Protein AF-0000000084410559 (afdb_homodimer)

Nearest PDB structures (foldseek):
  2pl2-assembly1_B  TM=7.066E-01  e=1.976E-02  Thermus thermophilus HB27
  2vyi-assembly2_B  TM=6.854E-01  e=1.617E-02  Homo sapiens
  8ye5-assembly1_A  TM=6.621E-01  e=1.879E-02  Dehalobacter sp.
  8ye5-assembly1_B  TM=6.484E-01  e=2.415E-02  Dehalobacter sp.
  6fdt-assembly1_A  TM=6.613E-01  e=4.636E-02  Homo sapiens

Secondary structure (DSSP, 8-state):
-HHHHHHHHHHHHHHHHHHHHH-TT-HHHHHHHHHHHHHHHHHTT-HHHHHHHHHHHHHHHHHH-TT-HHHHHHHHHHHHHTT-HHHHHHHHHHHHHH-GGGGGGGGSHHHHHHHH-/-HHHHHHHHHHHHHHHHHHHHH-TT-HHHHHHHHHHHHHHHHHTT-HHHHHHHHHHHHHHHHHH-TT-HHHHHHHHHHHHHTT-HHHHHHHHHHHHHH-GGGGGGGGSHHHHHHHH-

pLDDT: mean 90.43, std 11.32, range [41.12, 98.56]

InterPro domains:
  IPR011990 Tetratricopeptide-like helical domain superfamily [G3DSA:1.25.40.10] (1-112)
  IPR011990 Tetratricopeptide-like helical domain superfamily [SSF48452] (2-110)

Solvent-accessible surface area (backbone atoms only — not comparable to full-atom values): 11536 Å² total; per-residue (Å²): 110,68,58,58,51,48,50,21,42,53,27,24,49,53,33,49,53,56,50,38,70,76,40,47,70,44,58,43,43,33,51,30,50,14,52,52,46,20,48,54,28,44,75,69,71,33,56,70,57,7,53,49,46,20,49,52,40,36,49,53,35,34,71,58,30,70,75,40,22,68,48,31,36,52,50,12,51,52,30,44,77,71,68,37,32,64,63,13,37,57,33,37,50,52,11,24,72,60,30,65,71,49,46,69,65,59,66,37,63,68,42,46,48,45,71,74,100,110,69,60,59,52,47,51,24,42,55,28,22,49,52,30,50,51,54,51,37,71,77,40,47,69,44,57,44,42,33,51,30,50,13,51,51,45,19,48,55,28,43,74,69,72,35,56,70,58,9,53,50,46,19,47,52,39,36,50,52,34,33,69,56,30,69,74,39,23,67,46,32,35,51,51,13,51,53,30,45,75,71,66,37,33,63,64,13,39,56,32,36,49,51,12,23,75,59,29,65,71,48,47,69,64,59,66,36,63,70,41,47,48,48,74,73,105

Structure (mmCIF, N/CA/C/O backbone):
data_AF-0000000084410559-model_v1
#
loop_
_entity.id
_entity.type
_entity.pdbx_description
1 polymer 'Tetratricopeptide repeat protein'
#
loop_
_atom_site.group_PDB
_atom_site.id
_atom_site.type_symbol
_atom_site.label_atom_id
_atom_site.label_alt_id
_atom_site.label_comp_id
_atom_site.label_asym_id
_atom_site.label_entity_id
_atom_site.label_seq_id
_atom_site.pdbx_PDB_ins_code
_atom_site.Cartn_x
_atom_site.Cartn_y
_atom_site.Cartn_z
_atom_site.occupancy
_atom_site.B_iso_or_equiv
_atom_site.auth_seq_id
_atom_site.auth_comp_id
_atom_site.auth_asym_id
_atom_site.auth_atom_id
_atom_site.pdbx_PDB_model_num
ATOM 1 N N . MET A 1 1 ? -24.312 -14.047 1.849 1 42.97 1 MET A N 1
ATOM 2 C CA . MET A 1 1 ? -23.047 -13.672 2.455 1 42.97 1 MET A CA 1
ATOM 3 C C . MET A 1 1 ? -22.062 -13.164 1.401 1 42.97 1 MET A C 1
ATOM 5 O O . MET A 1 1 ? -21.469 -12.102 1.567 1 42.97 1 MET A O 1
ATOM 9 N N . ALA A 1 2 ? -22.141 -13.953 0.355 1 52.44 2 ALA A N 1
ATOM 10 C CA . ALA A 1 2 ? -21.312 -13.68 -0.818 1 52.44 2 ALA A CA 1
ATOM 11 C C . ALA A 1 2 ? -21.688 -12.344 -1.451 1 52.44 2 ALA A C 1
ATOM 13 O O . ALA A 1 2 ? -20.797 -11.562 -1.819 1 52.44 2 ALA A O 1
ATOM 14 N N . LEU A 1 3 ? -22.828 -12.086 -1.313 1 49.25 3 LEU A N 1
ATOM 15 C CA . LEU A 1 3 ? -23.344 -10.891 -1.976 1 49.25 3 LEU A CA 1
ATOM 16 C C . LEU A 1 3 ? -22.906 -9.625 -1.242 1 49.25 3 LEU A C 1
ATOM 18 O O . LEU A 1 3 ? -22.547 -8.633 -1.874 1 49.25 3 LEU A O 1
ATOM 22 N N . ALA A 1 4 ? -22.984 -9.773 -0.079 1 52 4 ALA A N 1
ATOM 23 C CA . ALA A 1 4 ? -22.594 -8.602 0.704 1 52 4 ALA A CA 1
ATOM 24 C C . ALA A 1 4 ? -21.109 -8.289 0.509 1 52 4 ALA A C 1
ATOM 26 O O . ALA A 1 4 ? -20.734 -7.125 0.377 1 52 4 ALA A O 1
ATOM 27 N N . ARG A 1 5 ? -20.438 -9.305 0.394 1 61.66 5 ARG A N 1
ATOM 28 C CA . ARG A 1 5 ? -19 -9.125 0.169 1 61.66 5 ARG A CA 1
ATOM 29 C C . ARG A 1 5 ? -18.734 -8.547 -1.214 1 61.66 5 ARG A C 1
ATOM 31 O O . ARG A 1 5 ? -17.828 -7.719 -1.379 1 61.66 5 ARG A O 1
ATOM 38 N N . GLU A 1 6 ? -19.5 -8.984 -2.035 1 64.44 6 GLU A N 1
ATOM 39 C CA . GLU A 1 6 ? -19.359 -8.469 -3.393 1 64.44 6 GLU A CA 1
ATOM 40 C C . GLU A 1 6 ? -19.703 -6.98 -3.457 1 64.44 6 GLU A C 1
ATOM 42 O O . GLU A 1 6 ? -19.016 -6.207 -4.137 1 64.44 6 GLU A O 1
ATOM 47 N N . ARG A 1 7 ? -20.734 -6.75 -2.811 1 65.06 7 ARG A N 1
ATOM 48 C CA . ARG A 1 7 ? -21.141 -5.348 -2.814 1 65.06 7 ARG A CA 1
ATOM 49 C C . ARG A 1 7 ? -20.094 -4.477 -2.133 1 65.06 7 ARG A C 1
ATOM 51 O O . ARG A 1 7 ? -19.797 -3.369 -2.594 1 65.06 7 ARG A O 1
ATOM 58 N N . ARG A 1 8 ? -19.594 -5.09 -1.252 1 73.19 8 ARG A N 1
ATOM 59 C CA . ARG A 1 8 ? -18.578 -4.336 -0.515 1 73.19 8 ARG A CA 1
ATOM 60 C C . ARG A 1 8 ? -17.344 -4.098 -1.372 1 73.19 8 ARG A C 1
ATOM 62 O O . ARG A 1 8 ? -16.75 -3.016 -1.326 1 73.19 8 ARG A O 1
ATOM 69 N N . PHE A 1 9 ? -17.109 -5.047 -2.156 1 77.75 9 PHE A N 1
ATOM 70 C CA . PHE A 1 9 ? -15.945 -4.852 -3.002 1 77.75 9 PHE A CA 1
ATOM 71 C C . PHE A 1 9 ? -16.234 -3.844 -4.109 1 77.75 9 PHE A C 1
ATOM 73 O O . PHE A 1 9 ? -15.375 -3.033 -4.457 1 77.75 9 PHE A O 1
ATOM 80 N N . ASP A 1 10 ? -17.359 -3.883 -4.582 1 77.88 10 ASP A N 1
ATOM 81 C CA . ASP A 1 10 ? -17.734 -2.918 -5.613 1 77.88 10 ASP A CA 1
ATOM 82 C C . ASP A 1 10 ? -17.641 -1.488 -5.086 1 77.88 10 ASP A C 1
ATOM 84 O O . ASP A 1 10 ? -17.203 -0.583 -5.793 1 77.88 10 ASP A O 1
ATOM 88 N N . ASP A 1 11 ? -18.109 -1.41 -3.951 1 77.56 11 ASP A N 1
ATOM 89 C CA . ASP A 1 11 ? -18 -0.087 -3.342 1 77.56 11 ASP A CA 1
ATOM 90 C C . ASP A 1 11 ? -16.547 0.281 -3.061 1 77.56 11 ASP A C 1
ATOM 92 O O . ASP A 1 11 ? -16.156 1.444 -3.193 1 77.56 11 AS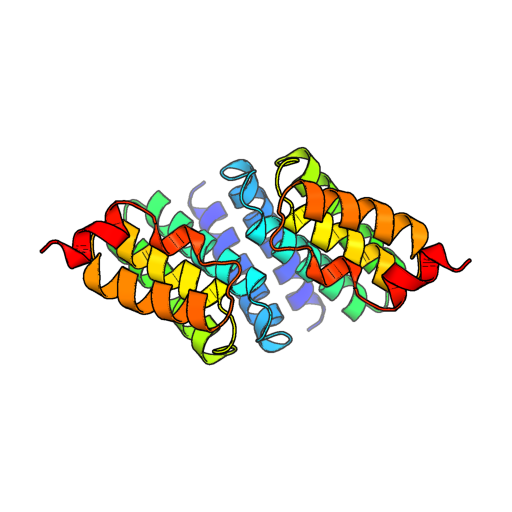P A O 1
ATOM 96 N N . ALA A 1 12 ? -15.781 -0.678 -2.705 1 84.75 12 ALA A N 1
ATOM 97 C CA . ALA A 1 12 ? -14.359 -0.417 -2.49 1 84.75 12 ALA A CA 1
ATOM 98 C C . ALA A 1 12 ? -13.68 0.016 -3.787 1 84.75 12 ALA A C 1
ATOM 100 O O . ALA A 1 12 ? -12.805 0.883 -3.777 1 84.75 12 ALA A O 1
ATOM 101 N N . VAL A 1 13 ? -14.125 -0.575 -4.887 1 87.38 13 VAL A N 1
ATOM 102 C CA . VAL A 1 13 ? -13.586 -0.232 -6.199 1 87.38 13 VAL A CA 1
ATOM 103 C C . VAL A 1 13 ? -13.844 1.246 -6.492 1 87.38 13 VAL A C 1
ATOM 105 O O . VAL A 1 13 ? -12.938 1.962 -6.926 1 87.38 13 VAL A O 1
ATOM 108 N N . GLY A 1 14 ? -15.031 1.649 -6.227 1 87.75 14 GLY A N 1
ATOM 109 C CA . GLY A 1 14 ? -15.352 3.053 -6.426 1 87.75 14 GLY A CA 1
ATOM 110 C C . GLY A 1 14 ? -14.5 3.988 -5.598 1 87.75 14 GLY A C 1
ATOM 111 O O . GLY A 1 14 ? -14.078 5.043 -6.078 1 87.75 14 GLY A O 1
ATOM 112 N N . ALA A 1 15 ? -14.273 3.602 -4.383 1 86.88 15 ALA A N 1
ATOM 113 C CA . ALA A 1 15 ? -13.453 4.414 -3.492 1 86.88 15 ALA A CA 1
ATOM 114 C C . ALA A 1 15 ? -12.008 4.465 -3.977 1 86.88 15 ALA A C 1
ATOM 116 O O . ALA A 1 15 ? -11.375 5.527 -3.959 1 86.88 15 ALA A O 1
ATOM 117 N N . PHE A 1 16 ? -11.477 3.314 -4.414 1 92.81 16 PHE A N 1
ATOM 118 C CA . PHE A 1 16 ? -10.125 3.275 -4.965 1 92.81 16 PHE A CA 1
ATOM 119 C C . PHE A 1 16 ? -10.023 4.156 -6.203 1 92.81 16 PHE A C 1
ATOM 121 O O . PHE A 1 16 ? -9.086 4.949 -6.332 1 92.81 16 PHE A O 1
ATOM 128 N N . GLU A 1 17 ? -10.953 4.02 -7.07 1 91.75 17 GLU A N 1
ATOM 129 C CA . GLU A 1 17 ? -10.93 4.785 -8.312 1 91.75 17 GLU A CA 1
ATOM 130 C C . GLU A 1 17 ? -10.992 6.285 -8.039 1 91.75 17 GLU A C 1
ATOM 132 O O . GLU A 1 17 ? -10.258 7.062 -8.656 1 91.75 17 GLU A O 1
ATOM 137 N N . ASP A 1 18 ? -11.789 6.66 -7.137 1 88.81 18 ASP A N 1
ATOM 138 C CA . ASP A 1 18 ? -11.891 8.07 -6.77 1 88.81 18 ASP A CA 1
ATOM 139 C C . ASP A 1 18 ? -10.586 8.57 -6.156 1 88.81 18 ASP A C 1
ATOM 141 O O . ASP A 1 18 ? -10.125 9.672 -6.477 1 88.81 18 ASP A O 1
ATOM 145 N N . PHE A 1 19 ? -10.07 7.816 -5.242 1 90.44 19 PHE A N 1
ATOM 146 C CA . PHE A 1 19 ? -8.828 8.188 -4.578 1 90.44 19 PHE A CA 1
ATOM 147 C C . PHE A 1 19 ? -7.688 8.281 -5.582 1 90.44 19 PHE A C 1
ATOM 149 O O . PHE A 1 19 ? -6.941 9.258 -5.594 1 90.44 19 PHE A O 1
ATOM 156 N N . LEU A 1 20 ? -7.574 7.328 -6.496 1 94.69 20 LEU A N 1
ATOM 157 C CA . LEU A 1 20 ? -6.445 7.219 -7.41 1 94.69 20 LEU A CA 1
ATOM 158 C C . LEU A 1 20 ? -6.59 8.188 -8.578 1 94.69 20 LEU A C 1
ATOM 160 O O . LEU A 1 20 ? -5.617 8.477 -9.281 1 94.69 20 LEU A O 1
ATOM 164 N N . ARG A 1 21 ? -7.77 8.656 -8.82 1 93.12 21 ARG A N 1
ATOM 165 C CA . ARG A 1 21 ? -7.953 9.75 -9.766 1 93.12 21 ARG A CA 1
ATOM 166 C C . ARG A 1 21 ? -7.305 11.031 -9.258 1 93.12 21 ARG A C 1
ATOM 168 O O . ARG A 1 21 ? -6.746 11.805 -10.039 1 93.12 21 ARG A O 1
ATOM 175 N N . ARG A 1 22 ? -7.367 11.172 -7.961 1 90.69 22 ARG A N 1
ATOM 176 C CA . ARG A 1 22 ? -6.824 12.383 -7.344 1 90.69 22 ARG A CA 1
ATOM 177 C C . ARG A 1 22 ? -5.348 12.203 -7.004 1 90.69 22 ARG A C 1
ATOM 179 O O . ARG A 1 22 ? -4.59 13.172 -6.988 1 90.69 22 ARG A O 1
ATOM 186 N N . GLU A 1 23 ? -5.043 10.938 -6.691 1 93.69 23 GLU A N 1
ATOM 187 C CA . GLU A 1 23 ? -3.67 10.617 -6.312 1 93.69 23 GLU A CA 1
ATOM 188 C C . GLU A 1 23 ? -3.127 9.453 -7.137 1 93.69 23 GLU A C 1
ATOM 190 O O . GLU A 1 23 ? -2.803 8.398 -6.586 1 93.69 23 GLU A O 1
ATOM 195 N N . PRO A 1 24 ? -2.889 9.688 -8.367 1 95.06 24 PRO A N 1
ATOM 196 C CA . PRO A 1 24 ? -2.492 8.586 -9.258 1 95.06 24 PRO A CA 1
ATOM 197 C C . PRO A 1 24 ? -1.103 8.039 -8.93 1 95.06 24 PRO A C 1
ATOM 199 O O . PRO A 1 24 ? -0.771 6.918 -9.32 1 95.06 24 PRO A O 1
ATOM 202 N N . ASN A 1 25 ? -0.344 8.781 -8.195 1 95 25 ASN A N 1
ATOM 203 C CA . ASN A 1 25 ? 1.023 8.344 -7.926 1 95 25 ASN A CA 1
ATOM 204 C C . ASN A 1 25 ? 1.13 7.613 -6.594 1 95 25 ASN A C 1
ATOM 206 O O . ASN A 1 25 ? 2.232 7.332 -6.117 1 95 25 ASN A O 1
ATOM 210 N N . HIS A 1 26 ? 0.04 7.301 -6.066 1 94.31 26 HIS A N 1
ATOM 211 C CA . HIS A 1 26 ? 0.038 6.598 -4.789 1 94.31 26 HIS A CA 1
ATOM 212 C C . HIS A 1 26 ? 0.19 5.094 -4.988 1 94.31 26 HIS A C 1
ATOM 214 O O . HIS A 1 26 ? -0.803 4.363 -5.016 1 94.31 26 HIS A O 1
ATOM 220 N N . ASP A 1 27 ? 1.335 4.594 -4.91 1 95.81 27 ASP A N 1
ATOM 221 C CA . ASP A 1 27 ? 1.656 3.223 -5.285 1 95.81 27 ASP A CA 1
ATOM 222 C C . ASP A 1 27 ? 1.023 2.227 -4.316 1 95.81 27 ASP A C 1
ATOM 224 O O . ASP A 1 27 ? 0.523 1.179 -4.734 1 95.81 27 ASP A O 1
ATOM 228 N N . GLN A 1 28 ? 1.024 2.588 -3.062 1 95 28 GLN A N 1
ATOM 229 C CA . GLN A 1 28 ? 0.475 1.671 -2.07 1 95 28 GLN A CA 1
ATOM 230 C C . GLN A 1 28 ? -1.01 1.42 -2.314 1 95 28 GLN A C 1
ATOM 232 O O . GLN A 1 28 ? -1.501 0.31 -2.098 1 95 28 GLN A O 1
ATOM 237 N N . ALA A 1 29 ? -1.702 2.424 -2.75 1 95.81 29 ALA A N 1
ATOM 238 C CA . ALA A 1 29 ? -3.129 2.273 -3.021 1 95.81 29 ALA A CA 1
ATOM 239 C C . ALA A 1 29 ? -3.365 1.372 -4.23 1 95.81 29 ALA A C 1
ATOM 241 O O . ALA A 1 29 ? -4.293 0.557 -4.23 1 95.81 29 ALA A O 1
ATOM 242 N N . TRP A 1 30 ? -2.535 1.532 -5.242 1 97.44 30 TRP A N 1
ATOM 243 C CA . TRP A 1 30 ? -2.633 0.659 -6.406 1 97.44 30 TRP A CA 1
ATOM 244 C C . TRP A 1 30 ? -2.387 -0.795 -6.02 1 97.44 30 TRP A C 1
ATOM 246 O O . TRP A 1 30 ? -3.115 -1.692 -6.449 1 97.44 30 TRP A O 1
ATOM 256 N N . ILE A 1 31 ? -1.437 -0.999 -5.219 1 97.5 31 ILE A N 1
ATOM 257 C CA . ILE A 1 31 ? -1.067 -2.352 -4.812 1 97.5 31 ILE A CA 1
ATOM 258 C C . ILE A 1 31 ? -2.176 -2.953 -3.953 1 97.5 31 ILE A C 1
ATOM 260 O O . ILE A 1 31 ? -2.564 -4.109 -4.148 1 97.5 31 ILE A O 1
ATOM 264 N N . ALA A 1 32 ? -2.711 -2.184 -3.029 1 95.94 32 ALA A N 1
ATOM 265 C CA . ALA A 1 32 ? -3.812 -2.664 -2.199 1 95.94 32 ALA A CA 1
ATOM 266 C C . ALA A 1 32 ? -5.031 -3.004 -3.049 1 95.94 32 ALA A C 1
ATOM 268 O O . ALA A 1 32 ? -5.672 -4.035 -2.842 1 95.94 32 ALA A O 1
ATOM 269 N N . TYR A 1 33 ? -5.305 -2.146 -3.99 1 95.81 33 TYR A N 1
ATOM 270 C CA . TYR A 1 33 ? -6.414 -2.373 -4.91 1 95.81 33 TYR A CA 1
ATOM 271 C C . TYR A 1 33 ? -6.227 -3.676 -5.676 1 95.81 33 TYR A C 1
ATOM 273 O O . TYR A 1 33 ? -7.148 -4.488 -5.766 1 95.81 33 TYR A O 1
ATOM 281 N N . ALA A 1 34 ? -5.074 -3.846 -6.188 1 97.62 34 ALA A N 1
ATOM 282 C CA . ALA A 1 34 ? -4.762 -5.047 -6.961 1 97.62 34 ALA A CA 1
ATOM 283 C C . ALA A 1 34 ? -4.914 -6.301 -6.109 1 97.62 34 ALA A C 1
ATOM 285 O O . ALA A 1 34 ? -5.543 -7.277 -6.531 1 97.62 34 ALA A O 1
ATOM 286 N N . GLN A 1 35 ? -4.395 -6.27 -4.922 1 95.56 35 GLN A N 1
ATOM 287 C CA . GLN A 1 35 ? -4.43 -7.438 -4.051 1 95.56 35 GLN A CA 1
ATOM 288 C C . GLN A 1 35 ? -5.855 -7.746 -3.6 1 95.56 35 GLN A C 1
ATOM 290 O O . GLN A 1 35 ? -6.238 -8.914 -3.486 1 95.56 35 GLN A O 1
ATOM 295 N N . MET A 1 36 ? -6.59 -6.707 -3.311 1 93.44 36 MET A N 1
ATOM 296 C CA . MET A 1 36 ? -7.98 -6.918 -2.924 1 93.44 36 MET A CA 1
ATOM 297 C C . MET A 1 36 ? -8.789 -7.496 -4.082 1 93.44 36 MET A C 1
ATOM 299 O O . MET A 1 36 ? -9.656 -8.352 -3.879 1 93.44 36 MET A O 1
ATOM 303 N N . SER A 1 37 ? -8.523 -6.996 -5.316 1 93.81 37 SER A N 1
ATOM 304 C CA . SER A 1 37 ? -9.164 -7.543 -6.508 1 93.81 37 SER A CA 1
ATOM 305 C C . SER A 1 37 ? -8.82 -9.016 -6.695 1 93.81 37 SER A C 1
ATOM 307 O O . SER A 1 37 ? -9.695 -9.828 -7.02 1 93.81 37 SER A O 1
ATOM 309 N N . LYS A 1 38 ? -7.551 -9.336 -6.523 1 94.81 38 LYS A N 1
ATOM 310 C CA . LYS A 1 38 ? -7.105 -10.719 -6.641 1 94.81 38 LYS A CA 1
ATOM 311 C C . LYS A 1 38 ? -7.82 -11.617 -5.633 1 94.81 38 LYS A C 1
ATOM 313 O O . LYS A 1 38 ? -8.312 -12.688 -5.984 1 94.81 38 LYS A O 1
ATOM 318 N N . LYS A 1 39 ? -7.867 -11.117 -4.445 1 91.62 39 LYS A N 1
ATOM 319 C CA . LYS A 1 39 ? -8.453 -11.914 -3.367 1 91.62 39 LYS A CA 1
ATOM 320 C C . LYS A 1 39 ? -9.93 -12.188 -3.625 1 91.62 39 LYS A C 1
ATOM 322 O O . LYS A 1 39 ? -10.422 -13.281 -3.342 1 91.62 39 LYS A O 1
ATOM 327 N N . ARG A 1 40 ? -10.617 -11.227 -4.07 1 88.19 40 ARG A N 1
ATOM 328 C CA . ARG A 1 40 ? -12.039 -11.375 -4.375 1 88.19 40 ARG A CA 1
ATOM 329 C C . ARG A 1 40 ? -12.273 -12.539 -5.332 1 88.19 40 ARG A C 1
ATOM 331 O O . ARG A 1 40 ? -13.094 -13.414 -5.055 1 88.19 40 ARG A O 1
ATOM 338 N N . TYR A 1 41 ? -11.523 -12.57 -6.414 1 92.19 41 TYR A N 1
ATOM 339 C CA . TYR A 1 41 ? -11.703 -13.602 -7.43 1 92.19 41 TYR A CA 1
ATOM 340 C C . TYR A 1 41 ? -11.164 -14.945 -6.945 1 92.19 41 TYR A C 1
ATOM 342 O O . TYR A 1 41 ? -11.703 -16 -7.289 1 92.19 41 TYR A O 1
ATOM 350 N N . MET A 1 42 ? -10.172 -14.867 -6.152 1 91.56 42 MET A N 1
ATOM 351 C CA . MET A 1 42 ? -9.672 -16.109 -5.566 1 91.56 42 MET A CA 1
ATOM 352 C C . MET A 1 42 ? -10.727 -16.766 -4.684 1 91.56 42 MET A C 1
ATOM 354 O O . MET A 1 42 ? -10.898 -17.984 -4.715 1 91.56 42 MET A O 1
ATOM 358 N N . GLN A 1 43 ? -11.391 -15.984 -3.957 1 88.31 43 GLN A N 1
ATOM 359 C CA . GLN A 1 43 ? -12.43 -16.484 -3.062 1 88.31 43 GLN A CA 1
ATOM 360 C C . GLN A 1 43 ? -13.617 -17.031 -3.85 1 88.31 43 GLN A C 1
ATOM 362 O O . GLN A 1 43 ? -14.359 -17.891 -3.359 1 88.31 43 GLN A O 1
ATOM 367 N N . GLN A 1 44 ? -13.758 -16.562 -5.027 1 90.25 44 GLN A N 1
ATOM 368 C CA . GLN A 1 44 ? -14.82 -17.031 -5.902 1 90.25 44 GLN A CA 1
ATOM 369 C C . GLN A 1 44 ? -14.398 -18.281 -6.664 1 90.25 44 GLN A C 1
ATOM 371 O O . GLN A 1 44 ? -15.156 -18.781 -7.504 1 90.25 44 GLN A O 1
ATOM 376 N N . GLY A 1 45 ? -13.203 -18.734 -6.469 1 92.62 45 GLY A N 1
ATOM 377 C CA . GLY A 1 45 ? -12.711 -19.938 -7.121 1 92.62 45 GLY A CA 1
ATOM 378 C C . GLY A 1 45 ? -12.297 -19.703 -8.562 1 92.62 45 GLY A C 1
ATOM 379 O O . GLY A 1 45 ? -12.336 -20.625 -9.383 1 92.62 45 GLY A O 1
ATOM 380 N N . ALA A 1 46 ? -11.961 -18.484 -8.875 1 95.06 46 ALA A N 1
ATOM 381 C CA . ALA A 1 46 ? -11.578 -18.141 -10.234 1 95.06 46 ALA A CA 1
ATOM 382 C C . ALA A 1 46 ? -10.148 -17.609 -10.281 1 95.06 46 ALA A C 1
ATOM 384 O O . ALA A 1 46 ? -9.93 -16.422 -10.562 1 95.06 46 ALA A O 1
ATOM 385 N N . PRO A 1 47 ? -9.172 -18.453 -10.141 1 95 47 PRO A N 1
ATOM 386 C CA . PRO A 1 47 ? -7.777 -18 -10.039 1 95 47 PRO A CA 1
ATOM 387 C C . PRO A 1 47 ? -7.297 -17.281 -11.297 1 95 47 PRO A C 1
ATOM 389 O O . PRO A 1 47 ? -6.562 -16.297 -11.211 1 95 47 PRO A O 1
ATOM 392 N N . ALA A 1 48 ? -7.695 -17.75 -12.414 1 95.88 48 ALA A N 1
ATOM 393 C CA . ALA A 1 48 ? -7.281 -17.109 -13.648 1 95.88 48 ALA A CA 1
ATOM 394 C C . ALA A 1 48 ? -7.746 -15.648 -13.688 1 95.88 48 ALA A C 1
ATOM 396 O O . ALA A 1 48 ? -6.977 -14.75 -14.031 1 95.88 48 ALA A O 1
ATOM 397 N N . LEU A 1 49 ? -8.969 -15.453 -13.297 1 95.69 49 LEU A N 1
ATOM 398 C CA . LEU A 1 49 ? -9.523 -14.109 -13.258 1 95.69 49 LEU A CA 1
ATOM 399 C C . LEU A 1 49 ? -8.859 -13.273 -12.172 1 95.69 49 LEU A C 1
ATOM 401 O O . LEU A 1 49 ? -8.688 -12.062 -12.32 1 95.69 49 LEU A O 1
ATOM 405 N N . ALA A 1 50 ? -8.469 -13.93 -11.117 1 95.94 50 ALA A N 1
ATOM 406 C CA . ALA A 1 50 ? -7.801 -13.242 -10.016 1 95.94 50 ALA A CA 1
ATOM 407 C C . ALA A 1 50 ? -6.473 -12.641 -10.469 1 95.94 50 ALA A C 1
ATOM 409 O O . ALA A 1 50 ? -6.199 -11.461 -10.219 1 95.94 50 ALA A O 1
ATOM 410 N N . TYR A 1 51 ? -5.734 -13.414 -11.164 1 97.56 51 TYR A N 1
ATOM 411 C CA . TYR A 1 51 ? -4.438 -12.945 -11.641 1 97.56 51 TYR A CA 1
ATOM 412 C C . TYR A 1 51 ? -4.605 -11.867 -12.703 1 97.56 51 TYR A C 1
ATOM 414 O O . TYR A 1 51 ? -3.85 -10.891 -12.727 1 97.56 51 TYR A O 1
ATOM 422 N N . GLU A 1 52 ? -5.57 -12.055 -13.523 1 97.56 52 GLU A N 1
ATOM 423 C CA . GLU A 1 52 ? -5.844 -11.07 -14.562 1 97.56 52 GLU A CA 1
ATOM 424 C C . GLU A 1 52 ? -6.27 -9.734 -13.953 1 97.56 52 GLU A C 1
ATOM 426 O O . GLU A 1 52 ? -5.797 -8.672 -14.375 1 97.56 52 GLU A O 1
ATOM 431 N N . ALA A 1 53 ? -7.156 -9.805 -13.008 1 96.25 53 ALA A N 1
ATOM 432 C CA . ALA A 1 53 ? -7.648 -8.602 -12.352 1 96.25 53 ALA A CA 1
ATOM 433 C C . ALA A 1 53 ? -6.523 -7.875 -11.625 1 96.25 53 ALA A C 1
ATOM 435 O O . ALA A 1 53 ? -6.395 -6.652 -11.727 1 96.25 53 ALA A O 1
ATOM 436 N N . CYS A 1 54 ? -5.742 -8.625 -10.891 1 97.88 54 CYS A N 1
ATOM 437 C CA . CYS A 1 54 ? -4.609 -8.047 -10.172 1 97.88 54 CYS A CA 1
ATOM 438 C C . CYS A 1 54 ? -3.623 -7.398 -11.141 1 97.88 54 CYS A C 1
ATOM 440 O O . CYS A 1 54 ? -3.24 -6.242 -10.953 1 97.88 54 CYS A O 1
ATOM 442 N N . GLY A 1 55 ? -3.305 -8.117 -12.141 1 98.31 55 GLY A N 1
ATOM 443 C CA . GLY A 1 55 ? -2.367 -7.617 -13.133 1 98.31 55 GLY A CA 1
ATOM 444 C C . GLY A 1 55 ? -2.855 -6.363 -13.828 1 98.31 55 GLY A C 1
ATOM 445 O O . GLY A 1 55 ? -2.078 -5.434 -14.062 1 98.31 55 GLY A O 1
ATOM 446 N N . SER A 1 56 ? -4.094 -6.352 -14.148 1 98.06 56 SER A N 1
ATOM 447 C CA . SER A 1 56 ? -4.676 -5.203 -14.836 1 98.06 56 SER A CA 1
ATOM 448 C C . SER A 1 56 ? -4.586 -3.943 -13.977 1 98.06 56 SER A C 1
ATOM 450 O O . SER A 1 56 ? -4.27 -2.863 -14.484 1 98.06 56 SER A O 1
ATOM 452 N N . VAL A 1 57 ? -4.883 -4.082 -12.727 1 97.94 57 VAL A N 1
ATOM 453 C CA . VAL A 1 57 ? -4.812 -2.945 -11.812 1 97.94 57 VAL A CA 1
ATOM 454 C C . VAL A 1 57 ? -3.361 -2.486 -11.672 1 97.94 57 VAL A C 1
ATOM 456 O O . VAL A 1 57 ? -3.078 -1.287 -11.703 1 97.94 57 VAL A O 1
ATOM 459 N N . LEU A 1 58 ? -2.445 -3.43 -11.555 1 98.56 58 LEU A N 1
ATOM 460 C CA . LEU A 1 58 ? -1.034 -3.084 -11.438 1 98.56 58 LEU A CA 1
ATOM 461 C C . LEU A 1 58 ? -0.531 -2.396 -12.703 1 98.56 58 LEU A C 1
ATOM 463 O O . LEU A 1 58 ? 0.242 -1.438 -12.625 1 98.56 58 LEU A O 1
ATOM 467 N N . ASP A 1 59 ? -1.022 -2.826 -13.781 1 98.5 59 ASP A N 1
ATOM 468 C CA . ASP A 1 59 ? -0.636 -2.203 -15.047 1 98.5 59 ASP A CA 1
ATOM 469 C C . ASP A 1 59 ? -1.107 -0.753 -15.109 1 98.5 59 ASP A C 1
ATOM 471 O O . ASP A 1 59 ? -0.37 0.126 -15.562 1 98.5 59 ASP A O 1
ATOM 475 N N . ARG A 1 60 ? -2.262 -0.526 -14.695 1 98.12 60 ARG 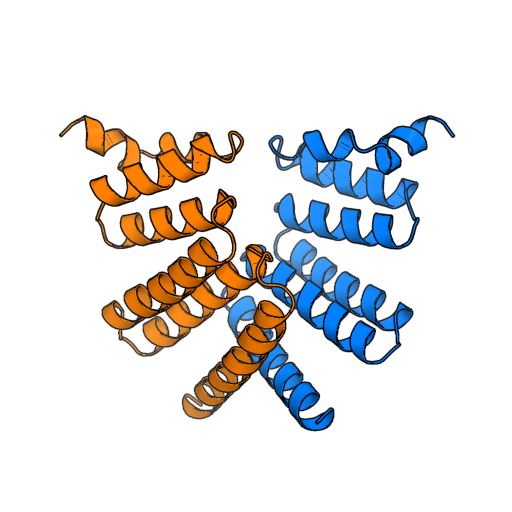A N 1
ATOM 476 C CA . ARG A 1 60 ? -2.756 0.845 -14.617 1 98.12 60 ARG A CA 1
ATOM 477 C C . ARG A 1 60 ? -1.897 1.688 -13.68 1 98.12 60 ARG A C 1
ATOM 479 O O . ARG A 1 60 ? -1.605 2.85 -13.969 1 98.12 60 ARG A O 1
ATOM 486 N N . GLY A 1 61 ? -1.543 1.066 -12.562 1 98.38 61 GLY A N 1
ATOM 487 C CA . GLY A 1 61 ? -0.667 1.758 -11.633 1 98.38 61 GLY A CA 1
ATOM 488 C C . GLY A 1 61 ? 0.687 2.1 -12.227 1 98.38 61 GLY A C 1
ATOM 489 O O . GLY A 1 61 ? 1.204 3.197 -12.016 1 98.38 61 GLY A O 1
ATOM 490 N N . ILE A 1 62 ? 1.233 1.191 -13 1 98.12 62 ILE A N 1
ATOM 491 C CA . ILE A 1 62 ? 2.531 1.392 -13.633 1 98.12 62 ILE A CA 1
ATOM 492 C C . ILE A 1 62 ? 2.434 2.508 -14.664 1 98.12 62 ILE A C 1
ATOM 494 O O . ILE A 1 62 ? 3.359 3.309 -14.82 1 98.12 62 ILE A O 1
ATOM 498 N N . VAL A 1 63 ? 1.358 2.537 -15.32 1 97.94 63 VAL A N 1
ATOM 499 C CA . VAL A 1 63 ? 1.134 3.604 -16.297 1 97.94 63 VAL A CA 1
ATOM 500 C C . VAL A 1 63 ? 1.041 4.945 -15.57 1 97.94 63 VAL A C 1
ATOM 502 O O . VAL A 1 63 ? 1.576 5.953 -16.047 1 97.94 63 VAL A O 1
ATOM 505 N N . ALA A 1 64 ? 0.393 4.996 -14.453 1 97.31 64 ALA A N 1
ATOM 506 C CA . ALA A 1 64 ? 0.205 6.219 -13.68 1 97.31 64 ALA A CA 1
ATOM 507 C C . ALA A 1 64 ? 1.516 6.672 -13.047 1 97.31 64 ALA A C 1
ATOM 509 O O . ALA A 1 64 ? 1.753 7.871 -12.883 1 97.31 64 ALA A O 1
ATOM 510 N N . ASN A 1 65 ? 2.285 5.707 -12.664 1 97 65 ASN A N 1
ATOM 511 C CA . ASN A 1 65 ? 3.562 5.992 -12.016 1 97 65 ASN A CA 1
ATOM 512 C C . ASN A 1 65 ? 4.629 4.969 -12.398 1 97 65 ASN A C 1
ATOM 514 O O . ASN A 1 65 ? 5.012 4.129 -11.586 1 97 65 ASN A O 1
ATOM 518 N N . ALA A 1 66 ? 5.234 5.199 -13.461 1 96.69 66 ALA A N 1
ATOM 519 C CA . ALA A 1 66 ? 6.188 4.246 -14.031 1 96.69 66 ALA A CA 1
ATOM 520 C C . ALA A 1 66 ? 7.496 4.25 -13.242 1 96.69 66 ALA A C 1
ATOM 522 O O . ALA A 1 66 ? 8.289 3.314 -13.352 1 96.69 66 ALA A O 1
ATOM 523 N N . ALA A 1 67 ? 7.648 5.246 -12.461 1 96.88 67 ALA A N 1
ATOM 524 C CA . ALA A 1 67 ? 8.898 5.387 -11.719 1 96.88 67 ALA A CA 1
ATOM 525 C C . ALA A 1 67 ? 8.828 4.652 -10.383 1 96.88 67 ALA A C 1
ATOM 527 O O . ALA A 1 67 ? 9.812 4.586 -9.648 1 96.88 67 ALA A O 1
ATOM 528 N N . SER A 1 68 ? 7.742 4.027 -10.141 1 96.81 68 SER A N 1
ATOM 529 C CA . SER A 1 68 ? 7.57 3.328 -8.875 1 96.81 68 SER A CA 1
ATOM 530 C C . SER A 1 68 ? 8.148 1.918 -8.938 1 96.81 68 SER A C 1
ATOM 532 O O . SER A 1 68 ? 7.547 1.022 -9.539 1 96.81 68 SER A O 1
ATOM 534 N N . GLY A 1 69 ? 9.273 1.692 -8.242 1 97 69 GLY A N 1
ATOM 535 C CA . GLY A 1 69 ? 9.828 0.351 -8.156 1 97 69 GLY A CA 1
ATOM 536 C C . GLY A 1 69 ? 8.891 -0.642 -7.496 1 97 69 GLY A C 1
ATOM 537 O O . GLY A 1 69 ? 8.859 -1.817 -7.867 1 97 69 GLY A O 1
ATOM 538 N N . GLN A 1 70 ? 8.125 -0.11 -6.543 1 96.19 70 GLN A N 1
ATOM 539 C CA . GLN A 1 70 ? 7.219 -0.972 -5.789 1 96.19 70 GLN A CA 1
ATOM 540 C C . GLN A 1 70 ? 6.145 -1.57 -6.695 1 96.19 70 GLN A C 1
ATOM 542 O O . GLN A 1 70 ? 5.742 -2.721 -6.512 1 96.19 70 GLN A O 1
ATOM 547 N N . LEU A 1 71 ? 5.676 -0.818 -7.633 1 98.12 71 LEU A N 1
ATOM 548 C CA . LEU A 1 71 ? 4.652 -1.318 -8.547 1 98.12 71 LEU A CA 1
ATOM 549 C C . LEU A 1 71 ? 5.23 -2.385 -9.477 1 98.12 71 LEU A C 1
ATOM 551 O O . LEU A 1 71 ? 4.602 -3.424 -9.695 1 98.12 71 LEU A O 1
ATOM 555 N N . TRP A 1 72 ? 6.426 -2.135 -9.977 1 98.12 72 TRP A N 1
ATOM 556 C CA . TRP A 1 72 ? 7.098 -3.121 -10.812 1 98.12 72 TRP A CA 1
ATOM 557 C C . TRP A 1 72 ? 7.395 -4.395 -10.031 1 98.12 72 TRP A C 1
ATOM 559 O O . TRP A 1 72 ? 7.246 -5.5 -10.547 1 98.12 72 TRP A O 1
ATOM 569 N N . GLN A 1 73 ? 7.793 -4.191 -8.828 1 97.38 73 GLN A N 1
ATOM 570 C CA . GLN A 1 73 ? 8.023 -5.352 -7.977 1 97.38 73 GLN A CA 1
ATOM 571 C C . GLN A 1 73 ? 6.746 -6.164 -7.789 1 97.38 73 GLN A C 1
ATOM 573 O O . GLN A 1 73 ? 6.77 -7.391 -7.875 1 97.38 73 GLN A O 1
ATOM 578 N N . ALA A 1 74 ? 5.656 -5.48 -7.52 1 97.69 74 ALA A N 1
ATOM 579 C CA . ALA A 1 74 ? 4.383 -6.168 -7.32 1 97.69 74 ALA A CA 1
ATOM 580 C C . ALA A 1 74 ? 3.969 -6.934 -8.57 1 97.69 74 ALA A C 1
ATOM 582 O O . ALA A 1 74 ? 3.492 -8.07 -8.484 1 97.69 74 ALA A O 1
ATOM 583 N N . ARG A 1 75 ? 4.156 -6.32 -9.688 1 98.25 75 ARG A N 1
ATOM 584 C CA . ARG A 1 75 ? 3.809 -6.965 -10.953 1 98.25 75 ARG A CA 1
ATOM 585 C C . ARG A 1 75 ? 4.691 -8.18 -11.211 1 98.25 75 ARG A C 1
ATOM 587 O O . ARG A 1 75 ? 4.215 -9.203 -11.703 1 98.25 75 ARG A O 1
ATOM 594 N N . GLY A 1 76 ? 5.977 -8.016 -10.938 1 97.81 76 GLY A N 1
ATOM 595 C CA . GLY A 1 76 ? 6.895 -9.133 -11.078 1 97.81 76 GLY A CA 1
ATOM 596 C C . GLY A 1 76 ? 6.566 -10.297 -10.164 1 97.81 76 GLY A C 1
ATOM 597 O O . GLY A 1 76 ? 6.602 -11.461 -10.586 1 97.81 76 GLY A O 1
ATOM 598 N N . LEU A 1 77 ? 6.234 -10 -8.984 1 96.56 77 LEU A N 1
ATOM 599 C CA . LEU A 1 77 ? 5.875 -11.039 -8.023 1 96.56 77 LEU A CA 1
ATOM 600 C C . LEU A 1 77 ? 4.605 -11.766 -8.453 1 96.56 77 LEU A C 1
ATOM 602 O O . LEU A 1 77 ? 4.457 -12.961 -8.219 1 96.56 77 LEU A O 1
ATOM 606 N N . LEU A 1 78 ? 3.701 -11.031 -9.031 1 97.5 78 LEU A N 1
ATOM 607 C CA . LEU A 1 78 ? 2.488 -11.656 -9.547 1 97.5 78 LEU A CA 1
ATOM 608 C C . LEU A 1 78 ? 2.822 -12.688 -10.617 1 97.5 78 LEU A C 1
ATOM 610 O O . LEU A 1 78 ? 2.227 -13.773 -10.648 1 97.5 78 LEU A O 1
ATOM 614 N N . GLU A 1 79 ? 3.793 -12.359 -11.531 1 97 79 GLU A N 1
ATOM 615 C CA . GLU A 1 79 ? 4.23 -13.305 -12.555 1 97 79 GLU A CA 1
ATOM 616 C C . GLU A 1 79 ? 4.863 -14.547 -11.93 1 97 79 GLU A C 1
ATOM 618 O O . GLU A 1 79 ? 4.664 -15.664 -12.406 1 97 79 GLU A O 1
ATOM 623 N N . LEU A 1 80 ? 5.594 -14.336 -10.891 1 95.19 80 LEU A N 1
ATOM 624 C CA . LEU A 1 80 ? 6.215 -15.461 -10.203 1 95.19 80 LEU A CA 1
ATOM 625 C C . LEU A 1 80 ? 5.156 -16.406 -9.648 1 95.19 80 LEU A C 1
ATOM 627 O O . LEU A 1 80 ? 5.332 -17.625 -9.688 1 95.19 80 LEU A O 1
ATOM 631 N N . GLN A 1 81 ? 4.105 -15.828 -9.164 1 94.5 81 GLN A N 1
ATOM 632 C CA . GLN A 1 81 ? 3.021 -16.641 -8.609 1 94.5 81 GLN A CA 1
ATOM 633 C C . GLN A 1 81 ? 2.375 -17.5 -9.688 1 94.5 81 GLN A C 1
ATOM 635 O O . GLN A 1 81 ? 1.798 -18.547 -9.383 1 94.5 81 GLN A O 1
ATOM 640 N N . GLN A 1 82 ? 2.51 -17.062 -10.891 1 95.19 82 GLN A N 1
ATOM 641 C CA . GLN A 1 82 ? 1.914 -17.797 -12 1 95.19 82 GLN A CA 1
ATOM 642 C C . GLN A 1 82 ? 2.943 -18.688 -12.68 1 95.19 82 GLN A C 1
ATOM 644 O O . GLN A 1 82 ? 2.662 -19.281 -13.719 1 95.19 82 GLN A O 1
ATOM 649 N N . GLY A 1 83 ? 4.184 -18.688 -12.195 1 93.56 83 GLY A N 1
ATOM 650 C CA . GLY A 1 83 ? 5.223 -19.562 -12.695 1 93.56 83 GLY A CA 1
ATOM 651 C C . GLY A 1 83 ? 5.965 -19 -13.891 1 93.56 83 GLY A C 1
ATOM 652 O O . GLY A 1 83 ? 6.73 -19.703 -14.547 1 93.56 83 GLY A O 1
ATOM 653 N N . LYS A 1 84 ? 5.711 -17.797 -14.172 1 94.75 84 LYS A N 1
ATOM 654 C CA . LYS A 1 84 ? 6.387 -17.141 -15.289 1 94.75 84 LYS A CA 1
ATOM 655 C C . LYS A 1 84 ? 7.672 -16.453 -14.828 1 94.75 84 LYS A C 1
ATOM 657 O O . LYS A 1 84 ? 7.766 -15.227 -14.852 1 94.75 84 LYS A O 1
ATOM 662 N N . ALA A 1 85 ? 8.68 -17.188 -14.609 1 94.19 85 ALA A N 1
ATOM 663 C CA . ALA A 1 85 ? 9.914 -16.734 -13.953 1 94.19 85 ALA A CA 1
ATOM 664 C C . ALA A 1 85 ? 10.695 -15.789 -14.859 1 94.19 85 ALA A C 1
ATOM 666 O O . ALA A 1 85 ? 11.289 -14.82 -14.383 1 94.19 85 ALA A O 1
ATOM 667 N N . VAL A 1 86 ? 10.719 -16.094 -16.094 1 94.94 86 VAL A N 1
ATOM 668 C CA . VAL A 1 86 ? 11.484 -15.266 -17.016 1 94.94 86 VAL A CA 1
ATOM 669 C C . VAL A 1 86 ? 10.898 -13.859 -17.078 1 94.94 86 VAL A C 1
ATOM 671 O O . VAL A 1 86 ? 11.625 -12.867 -16.953 1 94.94 86 VAL A O 1
ATOM 674 N N . GLU A 1 87 ? 9.594 -13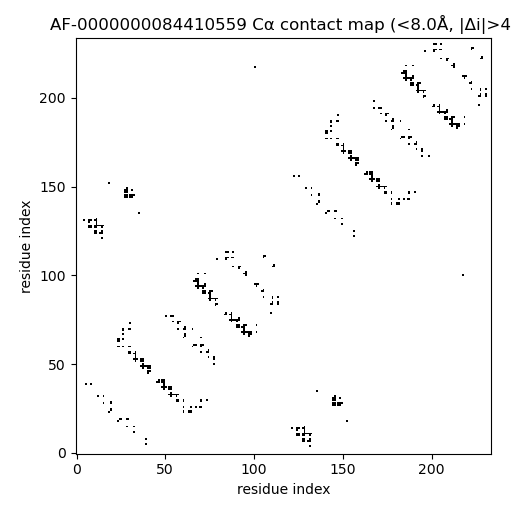.797 -17.266 1 96.25 87 GLU A N 1
ATOM 675 C CA . GLU A 1 87 ? 8.922 -12.508 -17.281 1 96.25 87 GLU A CA 1
ATOM 676 C C . GLU A 1 87 ? 9.055 -11.805 -15.93 1 96.25 87 GLU A C 1
ATOM 678 O O . GLU A 1 87 ? 9.266 -10.586 -15.875 1 96.25 87 GLU A O 1
ATOM 683 N N . ALA A 1 88 ? 8.93 -12.57 -14.875 1 97.06 88 ALA A N 1
ATOM 684 C CA . ALA A 1 88 ? 9.047 -12.031 -13.523 1 97.06 88 ALA A CA 1
ATOM 685 C C . ALA A 1 88 ? 10.406 -11.367 -13.32 1 97.06 88 ALA A C 1
ATOM 687 O O . ALA A 1 88 ? 10.484 -10.258 -12.773 1 97.06 88 ALA A O 1
ATOM 688 N N . LYS A 1 89 ? 11.375 -12.016 -13.758 1 96.19 89 LYS A N 1
ATOM 689 C CA . LYS A 1 89 ? 12.734 -11.492 -13.586 1 96.19 89 LYS A CA 1
ATOM 690 C C . LYS A 1 89 ? 12.898 -10.148 -14.289 1 96.19 89 LYS A C 1
ATOM 692 O O . LYS A 1 89 ? 13.5 -9.227 -13.734 1 96.19 89 LYS A O 1
ATOM 697 N N . LYS A 1 90 ? 12.438 -10.062 -15.469 1 96.69 90 LYS A N 1
ATOM 698 C CA . LYS A 1 90 ? 12.531 -8.82 -16.219 1 96.69 90 LYS A CA 1
ATOM 699 C C . LYS A 1 90 ? 11.867 -7.668 -15.469 1 96.69 90 LYS A C 1
ATOM 701 O O . LYS A 1 90 ? 12.43 -6.574 -15.375 1 96.69 90 LYS A O 1
ATOM 706 N N . LEU A 1 91 ? 10.727 -7.934 -14.945 1 97.5 91 LEU A N 1
ATOM 707 C CA . LEU A 1 91 ? 9.977 -6.922 -14.211 1 97.5 91 LEU A CA 1
ATOM 708 C C . LEU A 1 91 ? 10.68 -6.566 -12.906 1 97.5 91 LEU A C 1
ATOM 710 O O . LEU A 1 91 ? 10.734 -5.395 -12.523 1 97.5 91 LEU A O 1
ATOM 714 N N . LEU A 1 92 ? 11.242 -7.559 -12.266 1 97 92 LEU A N 1
ATOM 715 C CA . LEU A 1 92 ? 11.922 -7.34 -10.992 1 97 92 LEU A CA 1
ATOM 716 C C . LEU A 1 92 ? 13.234 -6.602 -11.203 1 97 92 LEU A C 1
ATOM 718 O O . LEU A 1 92 ? 13.641 -5.793 -10.359 1 97 92 LEU A O 1
ATOM 722 N N . GLU A 1 93 ? 13.82 -6.859 -12.266 1 97.12 93 GLU A N 1
ATOM 723 C CA . GLU A 1 93 ? 15.023 -6.105 -12.602 1 97.12 93 GLU A CA 1
ATOM 724 C C . GLU A 1 93 ? 14.711 -4.633 -12.836 1 97.12 93 GLU A C 1
ATOM 726 O O . GLU A 1 93 ? 15.469 -3.756 -12.422 1 97.12 93 GLU A O 1
ATOM 731 N N . LYS A 1 94 ? 13.648 -4.422 -13.453 1 97.38 94 LYS A N 1
ATOM 732 C CA . LYS A 1 94 ? 13.211 -3.041 -13.641 1 97.38 94 LYS A CA 1
ATOM 733 C C . LYS A 1 94 ? 12.922 -2.373 -12.297 1 97.38 94 LYS A C 1
ATOM 735 O O . LYS A 1 94 ? 13.266 -1.206 -12.094 1 97.38 94 LYS A O 1
ATOM 740 N N . ALA A 1 95 ? 12.258 -3.043 -11.43 1 97.38 95 ALA A N 1
ATOM 741 C CA . ALA A 1 95 ? 11.953 -2.533 -10.094 1 97.38 95 ALA A CA 1
ATOM 742 C C . ALA A 1 95 ? 13.227 -2.129 -9.359 1 97.38 95 ALA A C 1
ATOM 744 O O . ALA A 1 95 ? 13.297 -1.054 -8.766 1 97.38 95 ALA A O 1
ATOM 745 N N . VAL A 1 96 ? 14.273 -2.949 -9.453 1 95.69 96 VAL A N 1
ATOM 746 C CA . VAL A 1 96 ? 15.523 -2.721 -8.742 1 95.69 96 VAL A CA 1
ATOM 747 C C . VAL A 1 96 ? 16.266 -1.547 -9.375 1 95.69 96 VAL A C 1
ATOM 749 O O . VAL A 1 96 ? 16.906 -0.763 -8.672 1 95.69 96 VAL A O 1
ATOM 752 N N . ALA A 1 97 ? 16.156 -1.456 -10.672 1 97.25 97 ALA A N 1
ATOM 753 C CA . ALA A 1 97 ? 16.781 -0.334 -11.359 1 97.25 97 ALA A CA 1
ATOM 754 C C . ALA A 1 97 ? 16.203 0.996 -10.891 1 97.25 97 ALA A C 1
ATOM 756 O O . ALA A 1 97 ? 16.906 2.006 -10.836 1 97.25 97 ALA A O 1
ATOM 757 N N . LEU A 1 98 ? 14.984 0.973 -10.516 1 96.12 98 LEU A N 1
ATOM 758 C CA . LEU A 1 98 ? 14.289 2.176 -10.07 1 96.12 98 LEU A CA 1
ATOM 759 C C . LEU A 1 98 ? 14.516 2.414 -8.586 1 96.12 98 LEU A C 1
ATOM 761 O O . LEU A 1 98 ? 14.484 3.557 -8.125 1 96.12 98 LEU A O 1
ATOM 765 N N . ASP A 1 99 ? 14.664 1.356 -7.902 1 93.88 99 ASP A N 1
ATOM 766 C CA . ASP A 1 99 ? 14.844 1.399 -6.453 1 93.88 99 ASP A CA 1
ATOM 767 C C . ASP A 1 99 ? 15.82 0.322 -5.992 1 93.88 99 ASP A C 1
ATOM 769 O O . ASP A 1 99 ? 15.43 -0.83 -5.785 1 93.88 99 ASP A O 1
ATOM 773 N N . GLU A 1 100 ? 16.891 0.714 -5.598 1 92.5 100 GLU A N 1
ATOM 774 C CA . GLU A 1 100 ? 17.969 -0.208 -5.277 1 92.5 100 GLU A CA 1
ATOM 775 C C . GLU A 1 100 ? 17.688 -0.957 -3.977 1 92.5 100 GLU A C 1
ATOM 777 O O . GLU A 1 100 ? 18.219 -2.055 -3.762 1 92.5 100 GLU A O 1
ATOM 782 N N . SER A 1 101 ? 16.891 -0.405 -3.229 1 88.81 101 SER A N 1
ATOM 783 C CA . SER A 1 101 ? 16.562 -1.054 -1.964 1 88.81 101 SER A CA 1
ATOM 784 C C . SER A 1 101 ? 15.781 -2.346 -2.191 1 88.81 101 SER A C 1
ATOM 786 O O . SER A 1 101 ? 15.656 -3.168 -1.282 1 88.81 101 SER A O 1
ATOM 788 N N . LEU A 1 102 ? 15.383 -2.602 -3.447 1 92.06 102 LEU A N 1
ATOM 789 C CA . LEU A 1 102 ? 14.602 -3.789 -3.787 1 92.06 102 LEU A CA 1
ATOM 790 C C . LEU A 1 102 ? 15.508 -4.895 -4.32 1 92.06 102 LEU A C 1
ATOM 792 O O . LEU A 1 102 ? 15.023 -5.965 -4.699 1 92.06 102 LEU A O 1
ATOM 796 N N . ALA A 1 103 ? 16.719 -4.777 -4.199 1 92.19 103 ALA A N 1
ATOM 797 C CA . ALA A 1 103 ? 17.703 -5.676 -4.789 1 92.19 103 ALA A CA 1
ATOM 798 C C . ALA A 1 103 ? 17.578 -7.082 -4.211 1 92.19 103 ALA A C 1
ATOM 800 O O . ALA A 1 103 ? 17.766 -8.07 -4.922 1 92.19 103 ALA A O 1
ATOM 801 N N . PRO A 1 104 ? 17.203 -7.207 -3.027 1 89.69 104 PRO A N 1
ATOM 802 C CA . PRO A 1 104 ? 17.125 -8.547 -2.443 1 89.69 104 PRO A CA 1
ATOM 803 C C . PRO A 1 104 ? 16.094 -9.438 -3.146 1 89.69 104 PRO A C 1
ATOM 805 O O . PRO A 1 104 ? 16.219 -10.664 -3.102 1 89.69 104 PRO A O 1
ATOM 808 N N . VAL A 1 105 ? 15.203 -8.906 -3.811 1 90.12 105 VAL A N 1
ATOM 809 C CA . VAL A 1 105 ? 14.172 -9.695 -4.473 1 90.12 105 VAL A CA 1
ATOM 810 C C . VAL A 1 105 ? 14.789 -10.523 -5.598 1 90.12 105 VAL A C 1
ATOM 812 O O . VAL A 1 105 ? 14.273 -11.586 -5.949 1 90.12 105 VAL A O 1
ATOM 815 N N . LEU A 1 106 ? 15.883 -10.078 -6.117 1 91.69 106 LEU A N 1
ATOM 816 C CA . LEU A 1 106 ? 16.547 -10.773 -7.219 1 91.69 106 LEU A CA 1
ATOM 817 C C . LEU A 1 106 ? 17.297 -11.992 -6.719 1 91.69 106 LEU A C 1
ATOM 819 O O . LEU A 1 106 ? 17.703 -12.852 -7.508 1 91.69 106 LEU A O 1
ATOM 823 N N . ARG A 1 107 ? 17.391 -12.117 -5.484 1 89.19 107 ARG A N 1
ATOM 824 C CA . ARG A 1 107 ? 18.141 -13.227 -4.902 1 89.19 107 ARG A CA 1
ATOM 825 C C . ARG A 1 107 ? 17.234 -14.422 -4.641 1 89.19 107 ARG A C 1
ATOM 827 O O . ARG A 1 107 ? 17.719 -15.516 -4.316 1 89.19 107 ARG A O 1
ATOM 834 N N . TRP A 1 108 ? 16.031 -14.227 -4.836 1 87.38 108 TRP A N 1
ATOM 835 C CA . TRP A 1 108 ? 15.102 -15.328 -4.66 1 87.38 108 TRP A CA 1
ATOM 836 C C . TRP A 1 108 ? 15.391 -16.453 -5.652 1 87.38 108 TRP A C 1
ATOM 838 O O . TRP A 1 108 ? 15.664 -16.188 -6.824 1 87.38 108 TRP A O 1
ATOM 848 N N . LYS A 1 109 ? 15.336 -17.609 -5.152 1 82.75 109 LYS A N 1
ATOM 849 C CA . LYS A 1 109 ? 15.68 -18.797 -5.926 1 82.75 109 LYS A CA 1
ATOM 850 C C . LYS A 1 109 ? 14.922 -18.844 -7.25 1 82.75 109 LYS A C 1
ATOM 852 O O . LYS A 1 109 ? 15.508 -19.125 -8.297 1 82.75 109 LYS A O 1
ATOM 857 N N . ALA A 1 110 ? 13.688 -18.562 -7.184 1 83.06 110 ALA A N 1
ATOM 858 C CA . ALA A 1 110 ? 12.852 -18.625 -8.383 1 83.06 110 ALA A CA 1
ATOM 859 C C . ALA A 1 110 ? 13.328 -17.641 -9.445 1 83.06 110 ALA A C 1
ATOM 861 O O . ALA A 1 110 ? 13.203 -17.906 -10.641 1 83.06 110 ALA A O 1
ATOM 862 N N . VAL A 1 111 ? 13.875 -16.578 -9.023 1 85.56 111 VAL A N 1
ATOM 863 C CA . VAL A 1 111 ? 14.336 -15.547 -9.938 1 85.56 111 VAL A CA 1
ATOM 864 C C . VAL A 1 111 ? 15.742 -15.891 -10.438 1 85.56 111 VAL A C 1
ATOM 866 O O . VAL A 1 111 ? 16.031 -15.766 -11.625 1 85.56 111 VAL A O 1
ATOM 869 N N . ARG A 1 112 ? 16.484 -16.391 -9.562 1 83.25 112 ARG A N 1
ATOM 870 C CA . ARG A 1 112 ? 17.875 -16.703 -9.891 1 83.25 112 ARG A CA 1
ATOM 871 C C . ARG A 1 112 ? 17.953 -17.891 -10.852 1 83.25 112 ARG A C 1
ATOM 873 O O . ARG A 1 112 ? 18.828 -17.938 -11.711 1 83.25 112 ARG A O 1
ATOM 880 N N . GLU A 1 113 ? 17.094 -18.719 -10.719 1 83.31 113 GLU A N 1
ATOM 881 C CA . GLU A 1 113 ? 17.125 -19.953 -11.492 1 83.31 113 GLU A CA 1
ATOM 882 C C . GLU A 1 113 ? 16.766 -19.703 -12.953 1 83.31 113 GLU A C 1
ATOM 884 O O . GLU A 1 113 ? 17.031 -20.547 -13.82 1 83.31 113 GLU A O 1
ATOM 889 N N . VAL A 1 114 ? 16.219 -18.672 -13.219 1 81.94 114 VAL A N 1
ATOM 890 C CA . VAL A 1 114 ? 15.906 -18.344 -14.602 1 81.94 114 VAL A CA 1
ATOM 891 C C . VAL A 1 114 ? 17.188 -18.297 -15.422 1 81.94 114 VAL A C 1
ATOM 893 O O . VAL A 1 114 ? 17.203 -18.672 -16.594 1 81.94 114 VAL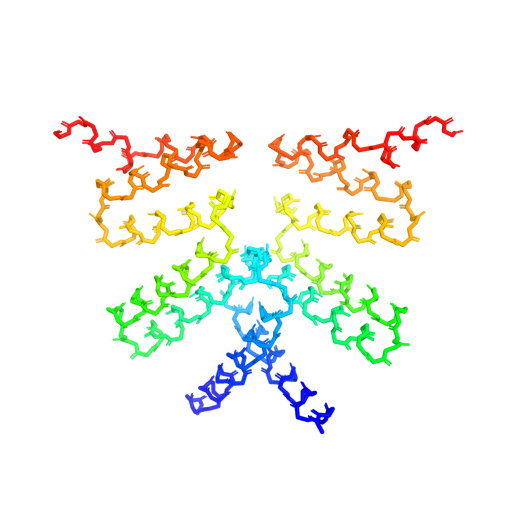 A O 1
ATOM 896 N N . ASP A 1 115 ? 18.125 -17.797 -14.766 1 75.12 115 ASP A N 1
ATOM 897 C CA . ASP A 1 115 ? 19.406 -17.688 -15.469 1 75.12 115 ASP A CA 1
ATOM 898 C C . ASP A 1 115 ? 20.031 -19.047 -15.695 1 75.12 115 ASP A C 1
ATOM 900 O O . ASP A 1 115 ? 20.828 -19.234 -16.625 1 75.12 115 ASP A O 1
ATOM 904 N N . GLU A 1 116 ? 19.672 -19.969 -14.898 1 72.19 116 GLU A N 1
ATOM 905 C CA . GLU A 1 116 ? 20.266 -21.297 -15.031 1 72.19 116 GLU A CA 1
ATOM 906 C C . GLU A 1 116 ? 19.594 -22.094 -16.141 1 72.19 116 GLU A C 1
ATOM 908 O O . GLU A 1 116 ? 20.156 -23.078 -16.625 1 72.19 116 GLU A O 1
ATOM 913 N N . GLN A 1 117 ? 18.547 -21.656 -16.609 1 56.5 117 GLN A N 1
ATOM 914 C CA . GLN A 1 117 ? 17.984 -22.406 -17.734 1 56.5 117 GLN A CA 1
ATOM 915 C C . GLN A 1 117 ? 18.516 -21.859 -19.062 1 56.5 117 GLN A C 1
ATOM 917 O O . GLN A 1 117 ? 18.734 -20.656 -19.203 1 56.5 117 GLN A O 1
ATOM 922 N N . MET B 1 1 ? -23.484 15.07 -4.086 1 41.12 1 MET B N 1
ATOM 923 C CA . MET B 1 1 ? -22.188 14.641 -4.613 1 41.12 1 MET B CA 1
ATOM 924 C C . MET B 1 1 ? -21.297 14.102 -3.498 1 41.12 1 MET B C 1
ATOM 926 O O . MET B 1 1 ? -20.75 13.008 -3.611 1 41.12 1 MET B O 1
ATOM 930 N N . ALA B 1 2 ? -21.422 14.984 -2.434 1 51.56 2 ALA B N 1
ATOM 931 C CA . ALA B 1 2 ? -20.688 14.703 -1.199 1 51.56 2 ALA B CA 1
ATOM 932 C C . ALA B 1 2 ? -21.172 13.398 -0.565 1 51.56 2 ALA B C 1
ATOM 934 O O . ALA B 1 2 ? -20.359 12.586 -0.123 1 51.56 2 ALA B O 1
ATOM 935 N N . LEU B 1 3 ? -22.375 13.141 -0.784 1 49.41 3 LEU B N 1
ATOM 936 C CA . LEU B 1 3 ? -22.984 12 -0.118 1 49.41 3 LEU B CA 1
ATOM 937 C C . LEU B 1 3 ? -22.547 10.688 -0.779 1 49.41 3 LEU B C 1
ATOM 939 O O . LEU B 1 3 ? -22.312 9.695 -0.095 1 49.41 3 LEU B O 1
ATOM 943 N N . ALA B 1 4 ? -22.516 10.852 -1.98 1 50.81 4 ALA B N 1
ATOM 944 C CA . ALA B 1 4 ? -22.141 9.656 -2.727 1 50.81 4 ALA B CA 1
ATOM 945 C C . ALA B 1 4 ? -20.688 9.258 -2.438 1 50.81 4 ALA B C 1
ATOM 947 O O . ALA B 1 4 ? -20.391 8.078 -2.264 1 50.81 4 ALA B O 1
ATOM 948 N N . ARG B 1 5 ? -19.938 10.211 -2.268 1 59.91 5 ARG B N 1
ATOM 949 C CA . ARG B 1 5 ? -18.547 9.977 -1.944 1 59.91 5 ARG B CA 1
ATOM 950 C C . ARG B 1 5 ? -18.391 9.383 -0.545 1 59.91 5 ARG B C 1
ATOM 952 O O . ARG B 1 5 ? -17.547 8.516 -0.317 1 59.91 5 ARG B O 1
ATOM 959 N N . GLU B 1 6 ? -19.219 9.859 0.21 1 63.34 6 GLU B N 1
ATOM 960 C CA . GLU B 1 6 ? -19.188 9.352 1.578 1 63.34 6 GLU B CA 1
ATOM 961 C C . GLU B 1 6 ? -19.609 7.883 1.632 1 63.34 6 GLU B C 1
ATOM 963 O O . GLU B 1 6 ? -19.016 7.09 2.359 1 63.34 6 GLU B O 1
ATOM 968 N N . ARG B 1 7 ? -20.594 7.711 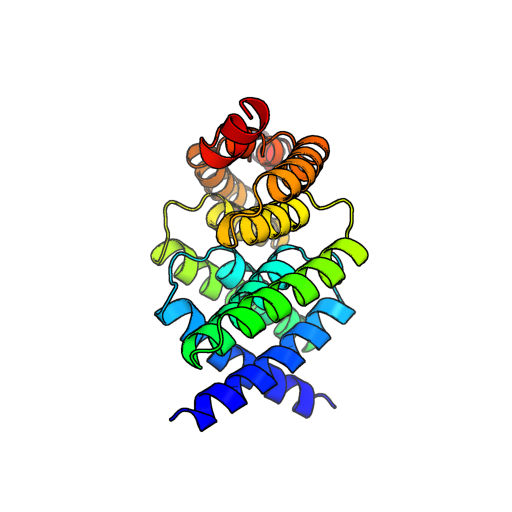0.941 1 63.78 7 ARG B N 1
ATOM 969 C CA . ARG B 1 7 ? -21.062 6.332 0.934 1 63.78 7 ARG B CA 1
ATOM 970 C C . ARG B 1 7 ? -20.031 5.391 0.335 1 63.78 7 ARG B C 1
ATOM 972 O O . ARG B 1 7 ? -19.844 4.277 0.824 1 63.78 7 ARG B O 1
ATOM 979 N N . ARG B 1 8 ? -19.438 5.973 -0.515 1 72.31 8 ARG B N 1
ATOM 980 C CA . ARG B 1 8 ? -18.438 5.148 -1.178 1 72.31 8 ARG B CA 1
ATOM 981 C C . ARG B 1 8 ? -17.281 4.84 -0.24 1 72.31 8 ARG B C 1
ATOM 983 O O . ARG B 1 8 ? -16.766 3.721 -0.233 1 72.31 8 ARG B O 1
ATOM 990 N N . PHE B 1 9 ? -17.047 5.789 0.554 1 77.38 9 PHE B N 1
ATOM 991 C CA . PHE B 1 9 ? -15.945 5.531 1.472 1 77.38 9 PHE B CA 1
ATOM 992 C C . PHE B 1 9 ? -16.375 4.559 2.568 1 77.38 9 PHE B C 1
ATOM 994 O O . PHE B 1 9 ? -15.578 3.711 2.99 1 77.38 9 PHE B O 1
ATOM 1001 N N . ASP B 1 10 ? -17.516 4.676 2.969 1 77.19 10 ASP B N 1
ATOM 1002 C CA . ASP B 1 10 ? -18 3.744 3.986 1 77.19 10 ASP B CA 1
ATOM 1003 C C . ASP B 1 10 ? -17.969 2.305 3.477 1 77.19 10 ASP B C 1
ATOM 1005 O O . ASP B 1 10 ? -17.609 1.39 4.219 1 77.19 10 ASP B O 1
ATOM 1009 N N . ASP B 1 11 ? -18.359 2.236 2.338 1 77.06 11 ASP B N 1
ATOM 1010 C CA . ASP B 1 11 ? -18.312 0.9 1.754 1 77.06 11 ASP B CA 1
ATOM 1011 C C . ASP B 1 11 ? -16.859 0.455 1.551 1 77.06 11 ASP B C 1
ATOM 1013 O O . ASP B 1 11 ? -16.547 -0.726 1.704 1 77.06 11 ASP B O 1
ATOM 1017 N N . ALA B 1 12 ? -16.047 1.361 1.234 1 84.19 12 ALA B N 1
ATOM 1018 C CA . ALA B 1 12 ? -14.625 1.024 1.099 1 84.19 12 ALA B CA 1
ATOM 1019 C C . ALA B 1 12 ? -14.039 0.571 2.434 1 84.19 12 ALA B C 1
ATOM 1021 O O . ALA B 1 12 ? -13.195 -0.328 2.475 1 84.19 12 ALA B O 1
ATOM 1022 N N . VAL B 1 13 ? -14.523 1.178 3.502 1 87.25 13 VAL B N 1
ATOM 1023 C CA . VAL B 1 13 ? -14.086 0.816 4.844 1 87.25 13 VAL B CA 1
ATOM 1024 C C . VAL B 1 13 ? -14.406 -0.65 5.117 1 87.25 13 VAL B C 1
ATOM 1026 O O . VAL B 1 13 ? -13.562 -1.396 5.617 1 87.25 13 VAL B O 1
ATOM 1029 N N . GLY B 1 14 ? -15.578 -1.03 4.781 1 87.75 14 GLY B N 1
ATOM 1030 C CA . GLY B 1 14 ? -15.969 -2.42 4.961 1 87.75 14 GLY B CA 1
ATOM 1031 C C . GLY B 1 14 ? -15.094 -3.389 4.191 1 87.75 14 GLY B C 1
ATOM 1032 O O . GLY B 1 14 ? -14.758 -4.461 4.695 1 87.75 14 GLY B O 1
ATOM 1033 N N . ALA B 1 15 ? -14.781 -3.01 3.002 1 86.94 15 ALA B N 1
ATOM 1034 C CA . ALA B 1 15 ? -13.93 -3.855 2.17 1 86.94 15 ALA B CA 1
ATOM 1035 C C . ALA B 1 15 ? -12.523 -3.961 2.754 1 86.94 15 ALA B C 1
ATOM 1037 O O . ALA B 1 15 ? -11.938 -5.043 2.777 1 86.94 15 ALA B O 1
ATOM 1038 N N . PHE B 1 16 ? -11.984 -2.836 3.223 1 92.75 16 PHE B N 1
ATOM 1039 C CA . PHE B 1 16 ? -10.672 -2.848 3.867 1 92.75 16 PHE B CA 1
ATOM 1040 C C . PHE B 1 16 ? -10.688 -3.729 5.109 1 92.75 16 PHE B C 1
ATOM 1042 O O . PHE B 1 16 ? -9.797 -4.559 5.305 1 92.75 16 PHE B O 1
ATOM 1049 N N . GLU B 1 17 ? -11.672 -3.551 5.914 1 91.75 17 GLU B N 1
ATOM 1050 C CA . GLU B 1 17 ? -11.773 -4.312 7.156 1 91.75 17 GLU B CA 1
ATOM 1051 C C . GLU B 1 17 ? -11.867 -5.809 6.879 1 91.75 17 GLU B C 1
ATOM 1053 O O . GLU B 1 17 ? -11.219 -6.613 7.547 1 91.75 17 GLU B O 1
ATOM 1058 N N . ASP B 1 18 ? -12.617 -6.152 5.922 1 88.81 18 ASP B N 1
ATOM 1059 C CA . ASP B 1 18 ? -12.742 -7.559 5.547 1 88.81 18 ASP B CA 1
ATOM 1060 C C . ASP B 1 18 ? -11.422 -8.117 5.031 1 88.81 18 ASP B C 1
ATOM 1062 O O . ASP B 1 18 ? -11.031 -9.227 5.383 1 88.81 18 ASP B O 1
ATOM 1066 N N . PHE B 1 19 ? -10.82 -7.379 4.152 1 90.5 19 PHE B N 1
ATOM 1067 C CA . PHE B 1 19 ? -9.547 -7.805 3.584 1 90.5 19 PHE B CA 1
ATOM 1068 C C . PHE B 1 19 ? -8.492 -7.938 4.672 1 90.5 19 PHE B C 1
ATOM 1070 O O . PHE B 1 19 ? -7.789 -8.953 4.742 1 90.5 19 PHE B O 1
ATOM 1077 N N . LEU B 1 20 ? -8.406 -6.992 5.586 1 94.81 20 LEU B N 1
ATOM 1078 C CA . LEU B 1 20 ? -7.344 -6.926 6.582 1 94.81 20 LEU B CA 1
ATOM 1079 C C . LEU B 1 20 ? -7.621 -7.887 7.734 1 94.81 20 LEU B C 1
ATOM 1081 O O . LEU B 1 20 ? -6.715 -8.211 8.508 1 94.81 20 LEU B O 1
ATOM 1085 N N . ARG B 1 21 ? -8.82 -8.297 7.891 1 93.19 21 ARG B N 1
ATOM 1086 C CA . ARG B 1 21 ? -9.125 -9.375 8.82 1 93.19 21 ARG B CA 1
ATOM 1087 C C . ARG B 1 21 ? -8.492 -10.688 8.359 1 93.19 21 ARG B C 1
ATOM 1089 O O . ARG B 1 21 ? -8.031 -11.484 9.188 1 93.19 21 ARG B O 1
ATOM 1096 N N . ARG B 1 22 ? -8.477 -10.836 7.07 1 90.81 22 ARG B N 1
ATOM 1097 C CA . ARG B 1 22 ? -7.941 -12.07 6.496 1 90.81 22 ARG B CA 1
ATOM 1098 C C . ARG B 1 22 ? -6.438 -11.953 6.273 1 90.81 22 ARG B C 1
ATOM 1100 O O . ARG B 1 22 ? -5.723 -12.961 6.309 1 90.81 22 ARG B O 1
ATOM 1107 N N . GLU B 1 23 ? -6.059 -10.711 5.977 1 93.75 23 GLU B N 1
ATOM 1108 C CA . GLU B 1 23 ? -4.648 -10.445 5.703 1 93.75 23 GLU B CA 1
ATOM 1109 C C . GLU B 1 23 ? -4.117 -9.305 6.566 1 93.75 23 GLU B C 1
ATOM 1111 O O . GLU B 1 23 ? -3.707 -8.266 6.047 1 93.75 23 GLU B O 1
ATOM 1116 N N . PRO B 1 24 ? -3.98 -9.547 7.824 1 95.12 24 PRO B N 1
ATOM 1117 C CA . PRO B 1 24 ? -3.604 -8.469 8.742 1 95.12 24 PRO B CA 1
ATOM 1118 C C . PRO B 1 24 ? -2.17 -7.984 8.523 1 95.12 24 PRO B C 1
ATOM 1120 O O . PRO B 1 24 ? -1.817 -6.879 8.938 1 95.12 24 PRO B O 1
ATOM 1123 N N . ASN B 1 25 ? -1.385 -8.75 7.844 1 95.06 25 ASN B N 1
ATOM 1124 C CA . ASN B 1 25 ? 0.018 -8.383 7.68 1 95.06 25 ASN B CA 1
ATOM 1125 C C . ASN B 1 25 ? 0.26 -7.656 6.359 1 95.06 25 ASN B C 1
ATOM 1127 O O . ASN B 1 25 ? 1.407 -7.426 5.977 1 95.06 25 ASN B O 1
ATOM 1131 N N . HIS B 1 26 ? -0.778 -7.309 5.754 1 94.38 26 HIS B N 1
ATOM 1132 C CA . HIS B 1 26 ? -0.649 -6.605 4.48 1 94.38 26 HIS B CA 1
ATOM 1133 C C . HIS B 1 26 ? -0.451 -5.109 4.695 1 94.38 26 HIS B C 1
ATOM 1135 O O . HIS B 1 26 ? -1.412 -4.34 4.645 1 94.38 26 HIS B O 1
ATOM 1141 N N . ASP B 1 27 ? 0.717 -4.664 4.711 1 95.81 27 ASP B N 1
ATOM 1142 C CA . ASP B 1 27 ? 1.065 -3.305 5.117 1 95.81 27 ASP B CA 1
ATOM 1143 C C . ASP B 1 27 ? 0.559 -2.281 4.102 1 95.81 27 ASP B C 1
ATOM 1145 O O . ASP B 1 27 ? 0.071 -1.215 4.48 1 95.81 27 ASP B O 1
ATOM 1149 N N . GLN B 1 28 ? 0.648 -2.643 2.85 1 95.06 28 GLN B N 1
ATOM 1150 C CA . GLN B 1 28 ? 0.222 -1.704 1.815 1 95.06 28 GLN B CA 1
ATOM 1151 C C . GLN B 1 28 ? -1.266 -1.389 1.938 1 95.06 28 GLN B C 1
ATOM 1153 O O . GLN B 1 28 ? -1.69 -0.261 1.679 1 95.06 28 GLN B O 1
ATOM 1158 N N . ALA B 1 29 ? -2.033 -2.361 2.32 1 95.81 29 ALA B N 1
ATOM 1159 C CA . ALA B 1 29 ? -3.469 -2.148 2.475 1 95.81 29 ALA B CA 1
ATOM 1160 C C . ALA B 1 29 ? -3.766 -1.233 3.66 1 95.81 29 ALA B C 1
ATOM 1162 O O . ALA B 1 29 ? -4.648 -0.378 3.588 1 95.81 29 ALA B O 1
ATOM 1163 N N . TRP B 1 30 ? -3.021 -1.424 4.73 1 97.44 30 TRP B N 1
ATOM 1164 C CA . TRP B 1 30 ? -3.176 -0.544 5.887 1 97.44 30 TRP B CA 1
ATOM 1165 C C . TRP B 1 30 ? -2.836 0.897 5.52 1 97.44 30 TRP B C 1
ATOM 1167 O O . TRP B 1 30 ? -3.559 1.824 5.895 1 97.44 30 TRP B O 1
ATOM 1177 N N . ILE B 1 31 ? -1.813 1.053 4.797 1 97.44 31 ILE B N 1
ATOM 1178 C CA . ILE B 1 31 ? -1.354 2.387 4.426 1 97.44 31 ILE B CA 1
ATOM 1179 C C . ILE B 1 31 ? -2.361 3.035 3.48 1 97.44 31 ILE B C 1
ATOM 1181 O O . ILE B 1 31 ? -2.713 4.207 3.646 1 97.44 31 ILE B O 1
ATOM 1185 N N . ALA B 1 32 ? -2.852 2.291 2.518 1 95.88 32 ALA B N 1
ATOM 1186 C CA . ALA B 1 32 ? -3.859 2.818 1.602 1 95.88 32 ALA B CA 1
ATOM 1187 C C . ALA B 1 32 ? -5.129 3.213 2.35 1 95.88 32 ALA B C 1
ATOM 1189 O O . ALA B 1 32 ? -5.703 4.273 2.094 1 95.88 32 ALA B O 1
ATOM 1190 N N . TYR B 1 33 ? -5.516 2.371 3.266 1 95.75 33 TYR B N 1
ATOM 1191 C CA . TYR B 1 33 ? -6.684 2.648 4.09 1 95.75 33 TYR B CA 1
ATOM 1192 C C . TYR B 1 33 ? -6.504 3.941 4.875 1 95.75 33 TYR B C 1
ATOM 1194 O O . TYR B 1 33 ? -7.395 4.793 4.891 1 95.75 33 TYR B O 1
ATOM 1202 N N . ALA B 1 34 ? -5.383 4.059 5.469 1 97.56 34 ALA B N 1
ATOM 1203 C CA . ALA B 1 34 ? -5.078 5.246 6.27 1 97.56 34 ALA B CA 1
ATOM 1204 C C . ALA B 1 34 ? -5.105 6.508 5.414 1 97.56 34 ALA B C 1
ATOM 1206 O O . ALA B 1 34 ? -5.715 7.508 5.789 1 97.56 34 ALA B O 1
ATOM 1207 N N . GLN B 1 35 ? -4.492 6.453 4.277 1 95.5 35 GLN B N 1
ATOM 1208 C CA . GLN B 1 35 ? -4.402 7.621 3.408 1 95.5 35 GLN B CA 1
ATOM 1209 C C . GLN B 1 35 ? -5.77 7.996 2.844 1 95.5 35 GLN B C 1
ATOM 1211 O O . GLN B 1 35 ? -6.086 9.18 2.699 1 95.5 35 GLN B O 1
ATOM 1216 N N . MET B 1 36 ? -6.523 6.98 2.496 1 93.44 36 MET B N 1
ATOM 1217 C CA . MET B 1 36 ? -7.867 7.254 1.994 1 93.44 36 MET B CA 1
ATOM 1218 C C . MET B 1 36 ? -8.742 7.863 3.084 1 93.44 36 MET B C 1
ATOM 1220 O O . MET B 1 36 ? -9.547 8.758 2.809 1 93.44 36 MET B O 1
ATOM 1224 N N . SER B 1 37 ? -8.602 7.352 4.332 1 93.81 37 SER B N 1
ATOM 1225 C CA . SER B 1 37 ? -9.32 7.926 5.465 1 93.81 37 SER B CA 1
ATOM 1226 C C . SER B 1 37 ? -8.93 9.383 5.684 1 93.81 37 SER B C 1
ATOM 1228 O O . SER B 1 37 ? -9.781 10.234 5.938 1 93.81 37 SER B O 1
ATOM 1230 N N . LYS B 1 38 ? -7.629 9.648 5.625 1 94.81 38 LYS B N 1
ATOM 1231 C CA . LYS B 1 38 ? -7.133 11.016 5.781 1 94.81 38 LYS B CA 1
ATOM 1232 C C . LYS B 1 38 ? -7.723 11.938 4.723 1 94.81 38 LYS B C 1
ATOM 1234 O O . LYS B 1 38 ? -8.195 13.031 5.039 1 94.81 38 LYS B O 1
ATOM 1239 N N . LYS B 1 39 ? -7.695 11.453 3.531 1 91.56 39 LYS B N 1
ATOM 1240 C CA . LYS B 1 39 ? -8.156 12.266 2.41 1 91.56 39 LYS B CA 1
ATOM 1241 C C . LYS B 1 39 ? -9.633 12.609 2.549 1 91.56 39 LYS B C 1
ATOM 1243 O O . LYS B 1 39 ? -10.047 13.727 2.234 1 91.56 39 LYS B O 1
ATOM 1248 N N . ARG B 1 40 ? -10.398 11.672 2.938 1 88.12 40 ARG B N 1
ATOM 1249 C CA . ARG B 1 40 ? -11.828 11.883 3.131 1 88.12 40 ARG B CA 1
ATOM 1250 C C . ARG B 1 40 ? -12.086 13.062 4.07 1 88.12 40 ARG B C 1
ATOM 1252 O O . ARG B 1 40 ? -12.844 13.977 3.73 1 88.12 40 ARG B O 1
ATOM 1259 N N . TYR B 1 41 ? -11.43 13.055 5.207 1 92.25 41 TYR B N 1
ATOM 1260 C CA . TYR B 1 41 ? -11.641 14.094 6.207 1 92.25 41 TYR B CA 1
ATOM 1261 C C . TYR B 1 41 ? -11.008 15.414 5.773 1 92.25 41 TYR B C 1
ATOM 1263 O O . TYR B 1 41 ? -11.523 16.484 6.078 1 92.25 41 TYR B O 1
ATOM 1271 N N . MET B 1 42 ? -9.961 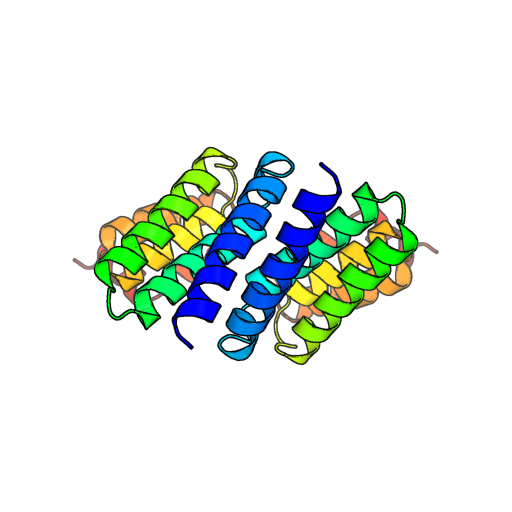15.297 5.055 1 91.69 42 MET B N 1
ATOM 1272 C CA . MET B 1 42 ? -9.359 16.516 4.516 1 91.69 42 MET B CA 1
ATOM 1273 C C . MET B 1 42 ? -10.312 17.203 3.555 1 91.69 42 MET B C 1
ATOM 1275 O O . MET B 1 42 ? -10.43 18.438 3.578 1 91.69 42 MET B O 1
ATOM 1279 N N . GLN B 1 43 ? -10.953 16.469 2.777 1 88.31 43 GLN B N 1
ATOM 1280 C CA . GLN B 1 43 ? -11.898 17.016 1.805 1 88.31 43 GLN B CA 1
ATOM 1281 C C . GLN B 1 43 ? -13.117 17.609 2.498 1 88.31 43 GLN B C 1
ATOM 1283 O O . GLN B 1 43 ? -13.773 18.5 1.955 1 88.31 43 GLN B O 1
ATOM 1288 N N . GLN B 1 44 ? -13.359 17.141 3.66 1 90.38 44 GLN B N 1
ATOM 1289 C CA . GLN B 1 44 ? -14.477 17.656 4.453 1 90.38 44 GLN B CA 1
ATOM 1290 C C . GLN B 1 44 ? -14.062 18.891 5.25 1 90.38 44 GLN B C 1
ATOM 1292 O O . GLN B 1 44 ? -14.852 19.422 6.027 1 90.38 44 GLN B O 1
ATOM 1297 N N . GLY B 1 45 ? -12.836 19.281 5.145 1 92.69 45 GLY B N 1
ATOM 1298 C CA . GLY B 1 45 ? -12.352 20.469 5.836 1 92.69 45 GLY B CA 1
ATOM 1299 C C . GLY B 1 45 ? -12.055 20.219 7.305 1 92.69 4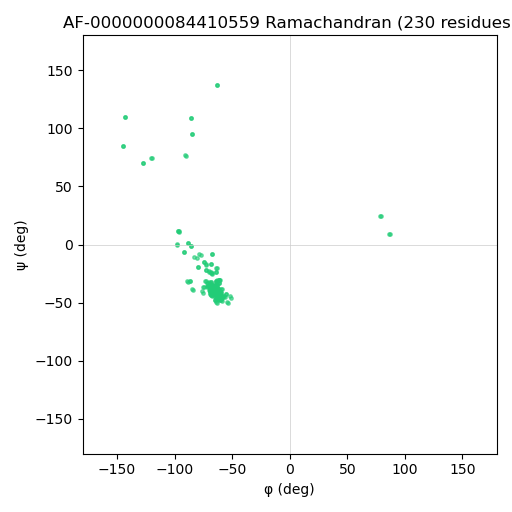5 GLY B C 1
ATOM 1300 O O . GLY B 1 45 ? -12.125 21.141 8.117 1 92.69 45 GLY B O 1
ATOM 1301 N N . ALA B 1 46 ? -11.789 18.984 7.633 1 95.06 46 ALA B N 1
ATOM 1302 C CA . ALA B 1 46 ? -11.531 18.625 9.023 1 95.06 46 ALA B CA 1
ATOM 1303 C C . ALA B 1 46 ? -10.133 18.016 9.18 1 95.06 46 ALA B C 1
ATOM 1305 O O . ALA B 1 46 ? -9.992 16.828 9.484 1 95.06 46 ALA B O 1
ATOM 1306 N N . PRO B 1 47 ? -9.117 18.828 9.117 1 95.06 47 PRO B N 1
ATOM 1307 C CA . PRO B 1 47 ? -7.742 18.312 9.133 1 95.06 47 PRO B CA 1
ATOM 1308 C C . PRO B 1 47 ? -7.395 17.578 10.422 1 95.06 47 PRO B C 1
ATOM 1310 O O . PRO B 1 47 ? -6.699 16.562 10.391 1 95.06 47 PRO B O 1
ATOM 1313 N N . ALA B 1 48 ? -7.852 18.062 11.5 1 95.88 48 ALA B N 1
ATOM 1314 C CA . ALA B 1 48 ? -7.562 17.406 12.766 1 95.88 48 ALA B CA 1
ATOM 1315 C C . ALA B 1 48 ? -8.094 15.969 12.766 1 95.88 48 ALA B C 1
ATOM 1317 O O . ALA B 1 48 ? -7.398 15.039 13.164 1 95.88 48 ALA B O 1
ATOM 1318 N N . LEU B 1 49 ? -9.289 15.836 12.273 1 95.75 49 LEU B N 1
ATOM 1319 C CA . LEU B 1 49 ? -9.898 14.508 12.188 1 95.75 49 LEU B CA 1
ATOM 1320 C C . LEU B 1 49 ? -9.188 13.648 11.156 1 95.75 49 LEU B C 1
ATOM 1322 O O . LEU B 1 49 ? -9.086 12.43 11.32 1 95.75 49 LEU B O 1
ATOM 1326 N N . ALA B 1 50 ? -8.695 14.281 10.133 1 96 50 ALA B N 1
ATOM 1327 C CA . ALA B 1 50 ? -7.969 13.562 9.086 1 96 50 ALA B CA 1
ATOM 1328 C C . ALA B 1 50 ? -6.711 12.906 9.641 1 96 50 ALA B C 1
ATOM 1330 O O . ALA B 1 50 ? -6.473 11.719 9.414 1 96 50 ALA B O 1
ATOM 1331 N N . TYR B 1 51 ? -6 13.656 10.398 1 97.5 51 TYR B N 1
ATOM 1332 C CA . TYR B 1 51 ? -4.77 13.125 10.977 1 97.5 51 TYR B CA 1
ATOM 1333 C C . TYR B 1 51 ? -5.066 12.062 12.023 1 97.5 51 TYR B C 1
ATOM 1335 O O . TYR B 1 51 ? -4.363 11.055 12.109 1 97.5 51 TYR B O 1
ATOM 1343 N N . GLU B 1 52 ? -6.09 12.289 12.766 1 97.56 52 GLU B N 1
ATOM 1344 C CA . GLU B 1 52 ? -6.492 11.312 13.781 1 97.56 52 GLU B CA 1
ATOM 1345 C C . GLU B 1 52 ? -6.926 10 13.141 1 97.56 52 GLU B C 1
ATOM 1347 O O . GLU B 1 52 ? -6.535 8.922 13.594 1 97.56 52 GLU B O 1
ATOM 1352 N N . ALA B 1 53 ? -7.727 10.117 12.133 1 96.19 53 ALA B N 1
ATOM 1353 C CA . ALA B 1 53 ? -8.219 8.93 11.438 1 96.19 53 ALA B CA 1
ATOM 1354 C C . ALA B 1 53 ? -7.07 8.156 10.797 1 96.19 53 ALA B C 1
ATOM 1356 O O . ALA B 1 53 ? -7 6.926 10.906 1 96.19 53 ALA B O 1
ATOM 1357 N N . CYS B 1 54 ? -6.207 8.859 10.109 1 97.88 54 CYS B N 1
ATOM 1358 C CA . CYS B 1 54 ? -5.047 8.234 9.484 1 97.88 54 CYS B CA 1
ATOM 1359 C C . CYS B 1 54 ? -4.172 7.547 10.523 1 97.88 54 CYS B C 1
ATOM 1361 O O . CYS B 1 54 ? -3.824 6.375 10.375 1 97.88 54 CYS B O 1
ATOM 1363 N N . GLY B 1 55 ? -3.902 8.266 11.555 1 98.25 55 GLY B N 1
ATOM 1364 C CA . GLY B 1 55 ? -3.07 7.723 12.617 1 98.25 55 GLY B CA 1
ATOM 1365 C C . GLY B 1 55 ? -3.666 6.492 13.273 1 98.25 55 GLY B C 1
ATOM 1366 O O . GLY B 1 55 ? -2.953 5.527 13.57 1 98.25 55 GLY B O 1
ATOM 1367 N N . SER B 1 56 ? -4.93 6.535 13.5 1 98.06 56 SER B N 1
ATOM 1368 C CA . SER B 1 56 ? -5.613 5.414 14.141 1 98.06 56 SER B CA 1
ATOM 1369 C C . SER B 1 56 ? -5.508 4.148 13.289 1 98.06 56 SER B C 1
ATOM 1371 O O . SER B 1 56 ? -5.277 3.061 13.82 1 98.06 56 SER B O 1
ATOM 1373 N N . VAL B 1 57 ? -5.707 4.301 12.016 1 97.88 57 VAL B N 1
ATOM 1374 C CA . VAL B 1 57 ? -5.613 3.158 11.117 1 97.88 57 VAL B CA 1
ATOM 1375 C C . VAL B 1 57 ? -4.18 2.637 11.086 1 97.88 57 VAL B C 1
ATOM 1377 O O . VAL B 1 57 ? -3.951 1.426 11.141 1 97.88 57 VAL B O 1
ATOM 1380 N N . LEU B 1 58 ? -3.219 3.543 11.039 1 98.56 58 LEU B N 1
ATOM 1381 C CA . LEU B 1 58 ? -1.818 3.133 11.031 1 98.56 58 LEU B CA 1
ATOM 1382 C C . LEU B 1 58 ? -1.447 2.426 12.328 1 98.56 58 LEU B C 1
ATOM 1384 O O . LEU B 1 58 ? -0.714 1.436 12.312 1 98.56 58 LEU B O 1
ATOM 1388 N N . ASP B 1 59 ? -1.99 2.883 13.375 1 98.5 59 ASP B N 1
ATOM 1389 C CA . ASP B 1 59 ? -1.727 2.248 14.664 1 98.5 59 ASP B CA 1
ATOM 1390 C C . ASP B 1 59 ? -2.266 0.819 14.695 1 98.5 59 ASP B C 1
ATOM 1392 O O . ASP B 1 59 ? -1.605 -0.089 15.203 1 98.5 59 ASP B O 1
ATOM 1396 N N . ARG B 1 60 ? -3.396 0.641 14.188 1 98.12 60 ARG B N 1
ATOM 1397 C CA . ARG B 1 60 ? -3.941 -0.708 14.078 1 98.12 60 ARG B CA 1
ATOM 1398 C C . ARG B 1 60 ? -3.051 -1.589 13.211 1 98.12 60 ARG B C 1
ATOM 1400 O O . ARG B 1 60 ? -2.832 -2.76 13.523 1 98.12 60 ARG B O 1
ATOM 1407 N N . GLY B 1 61 ? -2.594 -0.993 12.117 1 98.38 61 GLY B N 1
ATOM 1408 C CA . GLY B 1 61 ? -1.681 -1.725 11.258 1 98.38 61 GLY B CA 1
ATOM 1409 C C . GLY B 1 61 ? -0.393 -2.123 11.953 1 98.38 61 GLY B C 1
ATOM 1410 O O . GLY B 1 61 ? 0.093 -3.242 11.781 1 98.38 61 GLY B O 1
ATOM 1411 N N . ILE B 1 62 ? 0.13 -1.229 12.758 1 98.12 62 ILE B N 1
ATOM 1412 C CA . ILE B 1 62 ? 1.364 -1.486 13.492 1 98.12 62 ILE B CA 1
ATOM 1413 C C . ILE B 1 62 ? 1.136 -2.596 14.516 1 98.12 62 ILE B C 1
ATOM 1415 O O . ILE B 1 62 ? 2.01 -3.438 14.734 1 98.12 62 ILE B O 1
ATOM 1419 N N . VAL B 1 63 ? 0.016 -2.578 15.094 1 97.94 63 VAL B N 1
ATOM 1420 C CA . VAL B 1 63 ? -0.329 -3.633 16.031 1 97.94 63 VAL B CA 1
ATOM 1421 C C . VAL B 1 63 ? -0.425 -4.973 15.312 1 97.94 63 VAL B C 1
ATOM 1423 O O . VAL B 1 63 ? 0.024 -6 15.828 1 97.94 63 VAL B O 1
ATOM 1426 N N . ALA B 1 64 ? -0.984 -4.992 14.148 1 97.31 64 ALA B N 1
ATOM 1427 C CA . ALA B 1 64 ? -1.166 -6.207 13.359 1 97.31 64 ALA B CA 1
ATOM 1428 C C . ALA B 1 64 ? 0.168 -6.719 12.828 1 97.31 64 ALA B C 1
ATOM 1430 O O . ALA B 1 64 ? 0.362 -7.93 12.68 1 97.31 64 ALA B O 1
ATOM 1431 N N . ASN B 1 65 ? 1.01 -5.793 12.508 1 96.94 65 ASN B N 1
ATOM 1432 C CA . ASN B 1 65 ? 2.318 -6.137 11.961 1 96.94 65 ASN B CA 1
ATOM 1433 C C . ASN B 1 65 ? 3.396 -5.168 12.438 1 96.94 65 ASN B C 1
ATOM 1435 O O . ASN B 1 65 ? 3.885 -4.344 11.656 1 96.94 65 ASN B O 1
ATOM 1439 N N . ALA B 1 66 ? 3.902 -5.43 13.539 1 96.62 66 ALA B N 1
ATOM 1440 C CA . ALA B 1 66 ? 4.852 -4.523 14.188 1 96.62 66 ALA B CA 1
ATOM 1441 C C . ALA B 1 66 ? 6.215 -4.586 13.508 1 96.62 66 ALA B C 1
ATOM 1443 O O . ALA B 1 66 ? 7.043 -3.689 13.68 1 96.62 66 ALA B O 1
ATOM 1444 N N . ALA B 1 67 ? 6.387 -5.582 12.742 1 96.81 67 ALA B N 1
ATOM 1445 C CA . ALA B 1 67 ? 7.68 -5.781 12.094 1 96.81 67 ALA B CA 1
ATOM 1446 C C . ALA B 1 67 ? 7.75 -5.043 10.758 1 96.81 67 ALA B C 1
ATOM 1448 O O . ALA B 1 67 ? 8.797 -5.02 10.109 1 96.81 67 ALA B O 1
ATOM 1449 N N . SER B 1 68 ? 6.723 -4.371 10.438 1 96.81 68 SER B N 1
ATOM 1450 C CA . SER B 1 68 ? 6.68 -3.666 9.164 1 96.81 68 SER B CA 1
ATOM 1451 C C . SER B 1 68 ? 7.312 -2.281 9.273 1 96.81 68 SER B C 1
ATOM 1453 O O . SER B 1 68 ? 6.707 -1.362 9.828 1 96.81 68 SER B O 1
ATOM 1455 N N . GLY B 1 69 ? 8.492 -2.098 8.672 1 96.94 69 GLY B N 1
ATOM 1456 C CA . GLY B 1 69 ? 9.117 -0.784 8.633 1 96.94 69 GLY B CA 1
ATOM 1457 C C . GLY B 1 69 ? 8.281 0.249 7.898 1 96.94 69 GLY B C 1
ATOM 1458 O O . GLY B 1 69 ? 8.273 1.425 8.273 1 96.94 69 GLY B O 1
ATOM 1459 N N . GLN B 1 70 ? 7.562 -0.25 6.887 1 96.19 70 GLN B N 1
ATOM 1460 C CA . GLN B 1 70 ? 6.762 0.651 6.066 1 96.19 70 GLN B CA 1
ATOM 1461 C C . GLN B 1 70 ? 5.648 1.296 6.887 1 96.19 70 GLN B C 1
ATOM 1463 O O . GLN B 1 70 ? 5.312 2.463 6.676 1 96.19 70 GLN B O 1
ATOM 1468 N N . LEU B 1 71 ? 5.074 0.559 7.781 1 98.12 71 LEU B N 1
ATOM 1469 C CA . LEU B 1 71 ? 4.004 1.103 8.609 1 98.12 71 LEU B CA 1
ATOM 1470 C C . LEU B 1 71 ? 4.547 2.145 9.586 1 98.12 71 LEU B C 1
ATOM 1472 O O . LEU B 1 71 ? 3.949 3.209 9.758 1 98.12 71 LEU B O 1
ATOM 1476 N N . TRP B 1 72 ? 5.688 1.852 10.172 1 98.12 72 TRP B N 1
ATOM 1477 C CA . TRP B 1 72 ? 6.328 2.809 11.07 1 98.12 72 TRP B CA 1
ATOM 1478 C C . TRP B 1 72 ? 6.746 4.066 10.312 1 98.12 72 TRP B C 1
ATOM 1480 O O . TRP B 1 72 ? 6.605 5.18 10.82 1 98.12 72 TRP B O 1
ATOM 1490 N N . GLN B 1 73 ? 7.234 3.836 9.156 1 97.38 73 GLN B N 1
ATOM 1491 C CA . GLN B 1 73 ? 7.59 4.984 8.32 1 97.38 73 GLN B CA 1
ATOM 1492 C C . GLN B 1 73 ? 6.367 5.852 8.039 1 97.38 73 GLN B C 1
ATOM 1494 O O . GLN B 1 73 ? 6.434 7.078 8.125 1 97.38 73 GLN B O 1
ATOM 1499 N N . ALA B 1 74 ? 5.27 5.223 7.68 1 97.69 74 ALA B N 1
ATOM 1500 C CA . ALA B 1 74 ? 4.047 5.961 7.375 1 97.69 74 ALA B CA 1
ATOM 1501 C C . ALA B 1 74 ? 3.57 6.75 8.586 1 97.69 74 ALA B C 1
ATOM 1503 O O . ALA B 1 74 ? 3.152 7.906 8.461 1 97.69 74 ALA B O 1
ATOM 1504 N N . ARG B 1 75 ? 3.646 6.129 9.719 1 98.31 75 ARG B N 1
ATOM 1505 C CA . ARG B 1 75 ? 3.225 6.789 10.945 1 98.31 75 ARG B CA 1
ATOM 1506 C C . ARG B 1 75 ? 4.137 7.969 11.273 1 98.31 75 ARG B C 1
ATOM 1508 O O . ARG B 1 75 ? 3.67 9.016 11.727 1 98.31 75 ARG B O 1
ATOM 1515 N N . GLY B 1 76 ? 5.434 7.75 11.102 1 97.81 76 GLY B N 1
ATOM 1516 C CA . GLY B 1 76 ? 6.387 8.828 11.32 1 97.81 76 GLY B CA 1
ATOM 1517 C C . GLY B 1 76 ? 6.184 10 10.383 1 97.81 76 GLY B C 1
ATOM 1518 O O . GLY B 1 76 ? 6.234 11.156 10.805 1 97.81 76 GLY B O 1
ATOM 1519 N N . LEU B 1 77 ? 5.926 9.703 9.18 1 96.56 77 LEU B N 1
ATOM 1520 C CA . LEU B 1 77 ? 5.688 10.75 8.195 1 96.56 77 LEU B CA 1
ATOM 1521 C C . LEU B 1 77 ? 4.422 11.539 8.523 1 96.56 77 LEU B C 1
ATOM 1523 O O . LEU B 1 77 ? 4.348 12.742 8.266 1 96.56 77 LEU B O 1
ATOM 1527 N N . LEU B 1 78 ? 3.449 10.844 9.023 1 97.5 78 LEU B N 1
ATOM 1528 C CA . LEU B 1 78 ? 2.229 11.523 9.445 1 97.5 78 LEU B CA 1
ATOM 1529 C C . LEU B 1 78 ? 2.521 12.547 10.539 1 97.5 78 LEU B C 1
ATOM 1531 O O . LEU B 1 78 ? 1.977 13.648 10.523 1 97.5 78 LEU B O 1
ATOM 1535 N N . GLU B 1 79 ? 3.4 12.172 11.531 1 97 79 GLU B N 1
ATOM 1536 C CA . GLU B 1 79 ? 3.797 13.102 12.586 1 97 79 GLU B CA 1
ATOM 1537 C C . GLU B 1 79 ? 4.531 14.312 12.008 1 97 79 GLU B C 1
ATOM 1539 O O . GLU B 1 79 ? 4.344 15.438 12.469 1 97 79 GLU B O 1
ATOM 1544 N N . LEU B 1 80 ? 5.332 14.062 11.031 1 95.19 80 LEU B N 1
ATOM 1545 C CA . LEU B 1 80 ? 6.055 15.156 10.398 1 95.19 80 LEU B CA 1
ATOM 1546 C C . LEU B 1 80 ? 5.09 16.156 9.766 1 95.19 80 LEU B C 1
ATOM 1548 O O . LEU B 1 80 ? 5.316 17.359 9.812 1 95.19 80 LEU B O 1
ATOM 1552 N N . GLN B 1 81 ? 4.051 15.609 9.195 1 94.56 81 GLN B N 1
ATOM 1553 C CA . GLN B 1 81 ? 3.051 16.469 8.562 1 94.56 81 GLN B CA 1
ATOM 1554 C C . GLN B 1 81 ? 2.361 17.359 9.586 1 94.56 81 GLN B C 1
ATOM 1556 O O . GLN B 1 81 ? 1.862 18.438 9.234 1 94.56 81 GLN B O 1
ATOM 1561 N N . GLN B 1 82 ? 2.383 16.922 10.781 1 95.25 82 GLN B N 1
ATOM 1562 C CA . GLN B 1 82 ? 1.731 17.672 11.844 1 95.25 82 GLN B CA 1
ATOM 1563 C C . GLN B 1 82 ? 2.74 18.531 12.602 1 95.25 82 GLN B C 1
ATOM 1565 O O . GLN B 1 82 ? 2.404 19.141 13.625 1 95.25 82 GLN B O 1
ATOM 1570 N N . GLY B 1 83 ? 4.012 18.484 12.227 1 93.56 83 GLY B N 1
ATOM 1571 C CA . GLY B 1 83 ? 5.043 19.312 12.812 1 93.56 83 GLY B CA 1
ATOM 1572 C C . GLY B 1 83 ? 5.668 18.719 14.055 1 93.56 83 GLY B C 1
ATOM 1573 O O . GLY B 1 83 ? 6.414 19.391 14.766 1 93.56 83 GLY B O 1
ATOM 1574 N N . LYS B 1 84 ? 5.34 17.516 14.32 1 94.69 84 LYS B N 1
ATOM 1575 C CA . LYS B 1 84 ? 5.898 16.828 15.484 1 94.69 84 LYS B CA 1
ATOM 1576 C C . LYS B 1 84 ? 7.184 16.094 15.125 1 94.69 84 LYS B C 1
ATOM 1578 O O . LYS B 1 84 ? 7.223 14.859 15.148 1 94.69 84 LYS B O 1
ATOM 1583 N N . ALA B 1 85 ? 8.234 16.781 14.984 1 94.19 85 ALA B N 1
ATOM 1584 C CA . ALA B 1 85 ? 9.492 16.281 14.438 1 94.19 85 ALA B CA 1
ATOM 1585 C C . ALA B 1 85 ? 10.156 15.297 15.398 1 94.19 85 ALA B C 1
ATOM 1587 O O . ALA B 1 85 ? 10.742 14.305 14.969 1 94.19 85 ALA B O 1
ATOM 1588 N N . VAL B 1 86 ? 10.102 15.594 16.641 1 94.94 86 VAL B N 1
ATOM 1589 C CA . VAL B 1 86 ? 10.75 14.742 17.625 1 94.94 86 VAL B CA 1
ATOM 1590 C C . VAL B 1 86 ? 10.102 13.359 17.625 1 94.94 86 VAL B C 1
ATOM 1592 O O . VAL B 1 86 ? 10.789 12.344 17.562 1 94.94 86 VAL B O 1
ATOM 1595 N N . GLU B 1 87 ? 8.789 13.359 17.719 1 96.25 87 GLU B N 1
ATOM 1596 C CA . GLU B 1 87 ? 8.062 12.094 17.672 1 96.25 87 GLU B CA 1
ATOM 1597 C C . GLU B 1 87 ? 8.273 11.391 16.344 1 96.25 87 GLU B C 1
ATOM 1599 O O . GLU B 1 87 ? 8.43 10.164 16.297 1 96.25 87 GLU B O 1
ATOM 1604 N N . ALA B 1 88 ? 8.258 12.156 15.281 1 97.06 88 ALA B N 1
ATOM 1605 C CA . ALA B 1 88 ? 8.461 11.609 13.938 1 97.06 88 ALA B CA 1
ATOM 1606 C C . ALA B 1 88 ? 9.797 10.883 13.844 1 97.06 88 ALA B C 1
ATOM 1608 O O . ALA B 1 88 ? 9.867 9.773 13.305 1 97.06 88 ALA B O 1
ATOM 1609 N N . LYS B 1 89 ? 10.758 11.492 14.352 1 96.12 89 LYS B N 1
ATOM 1610 C CA . LYS B 1 89 ? 12.102 10.914 14.289 1 96.12 89 LYS B CA 1
ATOM 1611 C C . LYS B 1 89 ? 12.148 9.57 15 1 96.12 89 LYS B C 1
ATOM 1613 O O . LYS B 1 89 ? 12.75 8.617 14.5 1 96.12 89 LYS B O 1
ATOM 1618 N N . LYS B 1 90 ? 11.594 9.508 16.156 1 96.62 90 LYS B N 1
ATOM 1619 C CA . LYS B 1 90 ? 11.57 8.258 16.906 1 96.62 90 LYS B CA 1
ATOM 1620 C C . LYS B 1 90 ? 10.922 7.137 16.094 1 96.62 90 LYS B C 1
ATOM 1622 O O . LYS B 1 90 ? 11.43 6.016 16.047 1 96.62 90 LYS B O 1
ATOM 1627 N N . LEU B 1 91 ? 9.836 7.445 15.492 1 97.5 91 LEU B N 1
ATOM 1628 C CA . LEU B 1 91 ? 9.109 6.469 14.695 1 97.5 91 LEU B CA 1
ATOM 1629 C C . LEU B 1 91 ? 9.898 6.078 13.453 1 97.5 91 LEU B C 1
ATOM 1631 O O . LEU B 1 91 ? 9.93 4.906 13.07 1 97.5 91 LEU B O 1
ATOM 1635 N N . LEU B 1 92 ? 10.539 7.043 12.852 1 97 92 LEU B N 1
ATOM 1636 C CA . LEU B 1 92 ? 11.312 6.793 11.641 1 97 92 LEU B CA 1
ATOM 1637 C C . LEU B 1 92 ? 12.57 5.996 11.945 1 97 92 LEU B C 1
ATOM 1639 O O . LEU B 1 92 ? 13.008 5.168 11.141 1 97 92 LEU B O 1
ATOM 1643 N N . GLU B 1 93 ? 13.086 6.234 13.055 1 97.06 93 GLU B N 1
ATOM 1644 C CA . GLU B 1 93 ? 14.227 5.434 13.477 1 97.06 93 GLU B CA 1
ATOM 1645 C C . GLU B 1 93 ? 13.828 3.975 13.688 1 97.06 93 GLU B C 1
ATOM 1647 O O . GLU B 1 93 ? 14.586 3.064 13.336 1 97.06 93 GLU B O 1
ATOM 1652 N N . LYS B 1 94 ? 12.711 3.818 14.242 1 97.38 94 LYS B N 1
ATOM 1653 C CA . LYS B 1 94 ? 12.203 2.459 14.391 1 97.38 94 LYS B CA 1
ATOM 1654 C C . LYS B 1 94 ? 12 1.799 13.023 1 97.38 94 LYS B C 1
ATOM 1656 O O . LYS B 1 94 ? 12.297 0.618 12.852 1 97.38 94 LYS B O 1
ATOM 1661 N N . ALA B 1 95 ? 11.43 2.496 12.102 1 97.38 95 ALA B N 1
ATOM 1662 C CA . ALA B 1 95 ? 11.211 1.997 10.75 1 97.38 95 ALA B CA 1
ATOM 1663 C C . ALA B 1 95 ? 12.523 1.537 10.117 1 97.38 95 ALA B C 1
ATOM 1665 O O . ALA B 1 95 ? 12.594 0.459 9.523 1 97.38 95 ALA B O 1
ATOM 1666 N N . VAL B 1 96 ? 13.586 2.311 10.297 1 95.62 96 VAL B N 1
ATOM 1667 C CA . VAL B 1 96 ? 14.883 2.025 9.688 1 95.62 96 VAL B CA 1
ATOM 1668 C C . VAL B 1 96 ? 15.516 0.819 10.375 1 95.62 96 VAL B C 1
ATOM 1670 O O . VAL B 1 96 ? 16.172 0.005 9.727 1 95.62 96 VAL B O 1
ATOM 1673 N N . ALA B 1 97 ? 15.297 0.738 11.656 1 97.25 97 ALA B N 1
ATOM 1674 C CA . ALA B 1 97 ? 15.82 -0.41 12.398 1 97.25 97 ALA B CA 1
ATOM 1675 C C . ALA B 1 97 ? 15.219 -1.713 11.883 1 97.25 97 ALA B C 1
ATOM 1677 O O . ALA B 1 97 ? 15.875 -2.754 11.883 1 97.25 97 ALA B O 1
ATOM 1678 N N . LEU B 1 98 ? 14.039 -1.643 11.414 1 96.12 98 LEU B N 1
ATOM 1679 C CA . LEU B 1 98 ? 13.336 -2.816 10.906 1 96.12 98 LEU B CA 1
ATOM 1680 C C . LEU B 1 98 ? 13.664 -3.066 9.445 1 96.12 98 LEU B 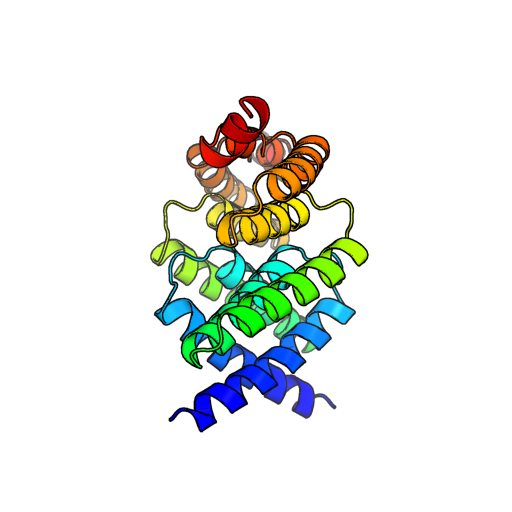C 1
ATOM 1682 O O . LEU B 1 98 ? 13.625 -4.207 8.977 1 96.12 98 LEU B O 1
ATOM 1686 N N . ASP B 1 99 ? 13.914 -2.014 8.773 1 93.81 99 ASP B N 1
ATOM 1687 C CA . ASP B 1 99 ? 14.203 -2.07 7.348 1 93.81 99 ASP B CA 1
ATOM 1688 C C . ASP B 1 99 ? 15.266 -1.04 6.965 1 93.81 99 ASP B C 1
ATOM 1690 O O . ASP B 1 99 ? 14.953 0.126 6.727 1 93.81 99 ASP B O 1
ATOM 1694 N N . GLU B 1 100 ? 16.344 -1.484 6.664 1 92.5 100 GLU B N 1
ATOM 1695 C CA . GLU B 1 100 ? 17.484 -0.613 6.426 1 92.5 100 GLU B CA 1
ATOM 1696 C C . GLU B 1 100 ? 17.344 0.142 5.109 1 92.5 100 GLU B C 1
ATOM 1698 O O . GLU B 1 100 ? 17.938 1.216 4.938 1 92.5 100 GLU B O 1
ATOM 1703 N N . SER B 1 101 ? 16.578 -0.379 4.305 1 88.75 101 SER B N 1
ATOM 1704 C CA . SER B 1 101 ? 16.375 0.281 3.02 1 88.75 101 SER B CA 1
ATOM 1705 C C . SER B 1 101 ? 15.641 1.608 3.186 1 88.75 101 SER B C 1
ATOM 1707 O O . SER B 1 101 ? 15.625 2.434 2.27 1 88.75 101 SER B O 1
ATOM 1709 N N . LEU B 1 102 ? 15.156 1.889 4.391 1 92.06 102 LEU B N 1
ATOM 1710 C CA . LEU B 1 102 ? 14.406 3.109 4.668 1 92.06 102 LEU B CA 1
ATOM 1711 C C . LEU B 1 102 ? 15.312 4.176 5.273 1 92.06 102 LEU B C 1
ATOM 1713 O O . LEU B 1 102 ? 14.859 5.27 5.613 1 92.06 102 LEU B O 1
ATOM 1717 N N . ALA B 1 103 ? 16.531 4.012 5.254 1 92.19 103 ALA B N 1
ATOM 1718 C CA . ALA B 1 103 ? 17.516 4.871 5.926 1 92.19 103 ALA B CA 1
ATOM 1719 C C . ALA B 1 103 ? 17.5 6.277 5.336 1 92.19 103 ALA B C 1
ATOM 1721 O O . ALA B 1 103 ? 17.672 7.262 6.062 1 92.19 103 ALA B O 1
ATOM 1722 N N . PRO B 1 104 ? 17.219 6.41 4.129 1 89.62 104 PRO B N 1
ATOM 1723 C CA . PRO B 1 104 ? 17.25 7.75 3.543 1 89.62 104 PRO B CA 1
ATOM 1724 C C . PRO B 1 104 ? 16.203 8.688 4.16 1 89.62 104 PRO B C 1
ATOM 1726 O O . PRO B 1 104 ? 16.375 9.906 4.133 1 89.62 104 PRO B O 1
ATOM 1729 N N . VAL B 1 105 ? 15.234 8.203 4.75 1 90.06 105 VAL B N 1
ATOM 1730 C CA . VAL B 1 105 ? 14.18 9.031 5.328 1 90.06 105 VAL B CA 1
ATOM 1731 C C . VAL B 1 105 ? 14.734 9.828 6.504 1 90.06 105 VAL B C 1
ATOM 1733 O O . VAL B 1 105 ? 14.242 10.914 6.816 1 90.06 105 VAL B O 1
ATOM 1736 N N . LEU B 1 106 ? 15.773 9.344 7.102 1 91.62 106 LEU B N 1
ATOM 1737 C CA . LEU B 1 106 ? 16.359 10.016 8.258 1 91.62 106 LEU B CA 1
ATOM 1738 C C . LEU B 1 106 ? 17.219 11.195 7.824 1 91.62 106 LEU B C 1
ATOM 1740 O O . LEU B 1 106 ? 17.578 12.039 8.648 1 91.62 106 LEU B O 1
ATOM 1744 N N . ARG B 1 107 ? 17.422 11.312 6.602 1 89.12 107 ARG B N 1
ATOM 1745 C CA . ARG B 1 107 ? 18.266 12.383 6.09 1 89.12 107 ARG B CA 1
ATOM 1746 C C . ARG B 1 107 ? 17.453 13.617 5.754 1 89.12 107 ARG B C 1
ATOM 1748 O O . ARG B 1 107 ? 18 14.688 5.473 1 89.12 107 ARG B O 1
ATOM 1755 N N . TRP B 1 108 ? 16.203 13.469 5.852 1 87.19 108 TRP B N 1
ATOM 1756 C CA . TRP B 1 108 ? 15.352 14.617 5.598 1 87.19 108 TRP B CA 1
ATOM 1757 C C . TRP B 1 108 ? 15.609 15.727 6.613 1 87.19 108 TRP B C 1
ATOM 1759 O O . TRP B 1 108 ? 15.781 15.461 7.805 1 87.19 108 TRP B O 1
ATOM 1769 N N . LYS B 1 109 ? 15.656 16.875 6.105 1 82.81 109 LYS B N 1
ATOM 1770 C CA . LYS B 1 109 ? 16 18.062 6.906 1 82.81 109 LYS B CA 1
ATOM 1771 C C . LYS B 1 109 ? 15.141 18.125 8.164 1 82.81 109 LYS B C 1
ATOM 1773 O O . LYS B 1 109 ? 15.641 18.391 9.258 1 82.81 109 LYS B O 1
ATOM 1778 N N . ALA B 1 110 ? 13.891 17.922 8.008 1 83.06 110 ALA B N 1
ATOM 1779 C CA . ALA B 1 110 ? 12.961 18.031 9.133 1 83.06 110 ALA B CA 1
ATOM 1780 C C . ALA B 1 110 ? 13.312 17.031 10.227 1 83.06 110 ALA B C 1
ATOM 1782 O O . ALA B 1 110 ? 13.102 17.297 11.414 1 83.06 110 ALA B O 1
ATOM 1783 N N . VAL B 1 111 ? 13.844 15.938 9.844 1 85.75 111 VAL B N 1
ATOM 1784 C CA . VAL B 1 111 ? 14.195 14.891 10.797 1 85.75 111 VAL B CA 1
ATOM 1785 C C . VAL B 1 111 ? 15.562 15.172 11.406 1 85.75 111 VAL B C 1
ATOM 1787 O O . VAL B 1 111 ? 15.75 15.039 12.617 1 85.75 111 VAL B O 1
ATOM 1790 N N . ARG B 1 112 ? 16.391 15.617 10.602 1 83.38 112 ARG B N 1
ATOM 1791 C CA . ARG B 1 112 ? 17.766 15.875 11.039 1 83.38 112 ARG B CA 1
ATOM 1792 C C . ARG B 1 112 ? 17.812 17.047 12.008 1 83.38 112 ARG B C 1
ATOM 1794 O O . ARG B 1 112 ? 18.625 17.078 12.93 1 83.38 112 ARG B O 1
ATOM 1801 N N . GLU B 1 113 ? 17 17.922 11.797 1 83.12 113 GLU B N 1
ATOM 1802 C CA . GLU B 1 113 ? 17.031 19.156 12.57 1 83.12 113 GLU B CA 1
ATOM 1803 C C . GLU B 1 113 ? 16.547 18.922 14 1 83.12 113 GLU B C 1
ATOM 1805 O O . GLU B 1 113 ? 16.781 19.75 14.883 1 83.12 113 GLU B O 1
ATOM 1810 N N . VAL B 1 114 ? 15.93 17.922 14.211 1 81.56 114 VAL B N 1
ATOM 1811 C CA . VAL B 1 114 ? 15.492 17.609 15.57 1 81.56 114 VAL B CA 1
ATOM 1812 C C . VAL B 1 114 ? 16.703 17.516 16.484 1 81.56 114 VAL B C 1
ATOM 1814 O O . VAL B 1 114 ? 16.641 17.906 17.656 1 81.56 114 VAL B O 1
ATOM 1817 N N . ASP B 1 115 ? 17.672 16.984 15.922 1 74.56 115 ASP B N 1
ATOM 1818 C CA . ASP B 1 115 ? 18.891 16.812 16.719 1 74.56 115 ASP B CA 1
ATOM 1819 C C . ASP B 1 115 ? 19.562 18.156 17 1 74.56 115 ASP B C 1
ATOM 1821 O O . ASP B 1 115 ? 20.281 18.297 17.984 1 74.56 115 ASP B O 1
ATOM 1825 N N . GLU B 1 116 ? 19.281 19.078 16.188 1 71.56 116 GLU B N 1
ATOM 1826 C CA . GLU B 1 116 ? 19.938 20.375 16.359 1 71.56 116 GLU B CA 1
ATOM 1827 C C . GLU B 1 116 ? 19.203 21.219 17.406 1 71.56 116 GLU B C 1
ATOM 1829 O O . GLU B 1 116 ? 19.781 22.156 17.969 1 71.56 116 GLU B O 1
ATOM 1834 N N . GLN B 1 117 ? 18.109 20.828 17.797 1 56.19 117 GLN B N 1
ATOM 1835 C CA . GLN B 1 117 ? 17.5 21.594 18.875 1 56.19 117 GLN B CA 1
ATOM 1836 C C . GLN B 1 117 ? 17.875 21.031 20.234 1 56.19 117 GLN B C 1
ATOM 1838 O O . GLN B 1 117 ? 18.141 21.781 21.172 1 56.19 117 GLN B O 1
#

Organism: Gonium pectorale (NCBI:txid33097)

Foldseek 3Di:
DLVVVVVVLVVVVVVLVVVCVVVLQPQVSLQVNLQVQLVNCVVVVRNVSSLVSSLVSLVSSCVSPVLALVSLLSNLVSCVVVVNQVVSLVSNVSSCVSPVVSVVVCVDPSNVCVVVD/DLVVVVVVLVVVVVVLVVVCVVVLQPQVSLQVNLQVQLVNCVVVVRNVSSLVSSLVSLVSSCVSPVLALVSLLSNLVSCVVVVNQVVSLVSNVSSCVSPVVSVVVCVDPSNVCVVVD

Sequence (234 aa):
MALARERRFDDAVGAFEDFLRREPNHDQAWIAYAQMSKKRYMQQGAPALAYEACGSVLDRGIVANAASGQLWQARGLLELQQGKAVEAKKLLEKAVALDESLAPVLRWKAVREVDEQMALARERRFDDAVGAFEDFLRREPNHDQAWIAYAQMSKKRYMQQGAPALAYEACGSVLDRGIVANAASGQLWQARGLLELQQGKAVEAKKLLEKAVALDESLAPVLRWKAVREVDEQ

Radius of gyration: 18.36 Å; Cα contacts (8 Å, |Δi|>4): 309; chains: 2; bounding box: 44×44×37 Å